Protein AF-A0A373FD75-F1 (afdb_monomer)

Sequence (248 aa):
MNTNAQAQMHKRNAVWKMLQDNGAKQGINPTVRKHAFAWHTLGDEAALPKKWEGKIQAVFDLLIPETEMKALDDSIANYLAGDDSELRRYLSERVVVEIGIAPITSEFARTDWRSRKFSDPLYLTPAGFLHAYPEADDDLFIDHDQVQTALSFYRNTAEGNKLAKNSQFRVIAPAVLGKIGGKGYGRWVKEVKGKSYSEPRRSLAETHEIYASGGRAALKDIYSPSYVFVLLRKFAHNGLQLAQEDKI

pLDDT: mean 83.59, std 12.23, range [46.53, 97.56]

Organism: Comamonas testosteroni (NCBI:txid285)

Mean predicted aligned error: 11.62 Å

Secondary structure (DSSP, 8-state):
--HHHHHHHHHHHHHHHHHHHHHHHTT--HHHHHHHHHHHHH--GGGS-GGGTTTHHHHHHHHS-HHHHHHHHHHHHHHHHT--TTGGGG----BEEEEEE-----TTS----EEPPTTS--EEETTEEESS---SGGGSBSSHHHHHHHHHHHHTSHHHHHHHTT-EEEEESS-STTTTTSHHHHHHHHHTTTS--------HHHHHHHHHHHHHHHHHHHS-HHHHHHHHHHHHHTT----GGG--

Solvent-accessible surface area (backbone atoms only — not comparable to full-atom values): 14331 Å² total; per-residue (Å²): 124,60,69,66,59,53,46,52,50,50,52,51,53,26,53,52,46,42,36,51,56,42,22,57,77,70,70,50,56,70,68,57,44,51,50,33,49,46,33,71,76,65,71,46,61,85,80,46,62,77,92,40,56,98,44,38,64,62,53,37,44,71,41,49,38,68,70,58,51,49,52,51,52,53,20,47,52,36,37,77,74,72,44,49,76,69,39,53,82,53,48,90,59,33,24,33,32,40,29,22,34,55,64,91,59,65,103,84,56,84,67,64,75,37,74,52,58,78,88,41,55,32,26,47,32,78,93,38,78,30,61,51,82,76,86,52,75,76,43,38,30,75,42,68,61,61,46,52,52,47,52,61,54,47,44,73,35,77,66,28,50,62,43,56,78,72,41,41,80,44,80,39,75,76,34,57,75,83,42,60,85,30,74,69,44,52,47,42,53,75,64,35,62,100,48,92,62,67,79,83,83,61,50,76,65,60,52,45,51,45,30,73,75,48,38,72,59,47,35,50,78,77,34,56,70,68,55,40,53,53,49,44,52,50,33,56,74,69,73,43,93,67,59,81,90,60,66,126

Nearest PDB structures (foldseek):
  1fa0-assembly2_B  TM=2.478E-01  e=9.316E+00  Saccharomyces cerevisiae

Structure (mmCIF, N/CA/C/O backbone):
data_AF-A0A373FD75-F1
#
_entry.id   AF-A0A373FD75-F1
#
loop_
_atom_site.group_PDB
_atom_site.id
_atom_site.type_symbol
_atom_site.label_atom_id
_atom_site.label_alt_id
_atom_site.label_comp_id
_atom_site.label_asym_id
_atom_site.label_entity_id
_atom_site.label_seq_id
_atom_site.pdbx_PDB_ins_code
_atom_site.Cartn_x
_atom_site.Cartn_y
_atom_site.Cartn_z
_atom_site.occupancy
_atom_site.B_iso_or_equiv
_atom_site.auth_seq_id
_atom_site.auth_comp_id
_atom_site.auth_asym_id
_atom_site.auth_atom_id
_atom_site.pdbx_PDB_model_num
ATOM 1 N N . MET A 1 1 ? 6.303 12.292 9.292 1.00 56.84 1 MET A N 1
ATOM 2 C CA . MET A 1 1 ? 5.504 12.627 10.492 1.00 56.84 1 MET A CA 1
ATOM 3 C C . MET A 1 1 ? 6.213 12.063 11.723 1.00 56.84 1 MET A C 1
ATOM 5 O O . MET A 1 1 ? 7.272 11.470 11.572 1.00 56.84 1 MET A O 1
ATOM 9 N N . ASN A 1 2 ? 5.715 12.311 12.939 1.00 79.06 2 ASN A N 1
ATOM 10 C CA . ASN A 1 2 ? 6.217 11.632 14.140 1.00 79.06 2 ASN A CA 1
ATOM 11 C C . ASN A 1 2 ? 5.678 10.189 14.133 1.00 79.06 2 ASN A C 1
ATOM 13 O O . ASN A 1 2 ? 4.458 10.025 14.149 1.00 79.06 2 ASN A O 1
ATOM 17 N N . THR A 1 3 ? 6.547 9.172 14.129 1.00 79.81 3 THR A N 1
ATOM 18 C CA . THR A 1 3 ? 6.166 7.743 14.107 1.00 79.81 3 THR A CA 1
ATOM 19 C C . THR A 1 3 ? 5.153 7.393 15.202 1.00 79.81 3 THR A C 1
ATOM 21 O O . THR A 1 3 ? 4.239 6.604 14.973 1.00 79.81 3 THR A O 1
ATOM 24 N N . ASN A 1 4 ? 5.226 8.061 16.359 1.00 86.69 4 ASN A N 1
ATOM 25 C CA . ASN A 1 4 ? 4.252 7.884 17.437 1.00 86.69 4 ASN A CA 1
ATOM 26 C C . ASN A 1 4 ? 2.855 8.397 17.063 1.00 86.69 4 ASN A C 1
ATOM 28 O O . ASN A 1 4 ? 1.862 7.760 17.397 1.00 86.69 4 ASN A O 1
ATOM 32 N N . ALA A 1 5 ? 2.750 9.519 16.349 1.00 89.12 5 ALA A N 1
ATOM 33 C CA . ALA A 1 5 ? 1.458 10.038 15.898 1.00 89.12 5 ALA A CA 1
ATOM 34 C C . ALA A 1 5 ? 0.814 9.105 14.859 1.00 89.12 5 ALA A C 1
ATOM 36 O O . ALA A 1 5 ? -0.391 8.857 14.915 1.00 89.12 5 ALA A O 1
ATOM 37 N N . GLN A 1 6 ? 1.627 8.540 13.961 1.00 89.50 6 GLN A N 1
ATOM 38 C CA . GLN A 1 6 ? 1.183 7.549 12.982 1.00 89.50 6 GLN A CA 1
ATOM 39 C C . GLN A 1 6 ? 0.716 6.254 13.666 1.00 89.50 6 GLN A C 1
ATOM 41 O O . GLN A 1 6 ? -0.370 5.762 13.371 1.00 89.50 6 GLN A O 1
ATOM 46 N N . ALA A 1 7 ? 1.472 5.753 14.647 1.00 92.12 7 ALA A N 1
ATOM 47 C CA . ALA A 1 7 ? 1.088 4.593 15.450 1.00 92.12 7 ALA A CA 1
ATOM 48 C C . ALA A 1 7 ? -0.251 4.803 16.182 1.00 92.12 7 ALA A C 1
ATOM 50 O O . ALA A 1 7 ? -1.122 3.935 16.152 1.00 92.12 7 ALA A O 1
ATOM 51 N N . GLN A 1 8 ? -0.472 5.981 16.777 1.00 92.50 8 GLN A N 1
ATOM 52 C CA . GLN A 1 8 ? -1.758 6.304 17.407 1.00 92.50 8 GLN A CA 1
ATOM 53 C C . GLN A 1 8 ? -2.903 6.389 16.392 1.00 92.50 8 GLN A C 1
ATOM 55 O O . GLN A 1 8 ? -4.018 5.944 16.673 1.00 92.50 8 GLN A O 1
ATOM 60 N N . MET A 1 9 ? -2.643 6.917 15.193 1.00 92.44 9 MET A N 1
ATOM 61 C CA . MET A 1 9 ? -3.631 6.917 14.117 1.00 92.44 9 MET A CA 1
ATOM 62 C C . MET A 1 9 ? -4.001 5.488 13.697 1.00 92.44 9 MET A C 1
ATOM 64 O O . MET A 1 9 ? -5.190 5.194 13.566 1.00 92.44 9 MET A O 1
ATOM 68 N N . HIS A 1 10 ? -3.018 4.597 13.549 1.00 94.06 10 HIS A N 1
ATOM 69 C CA . HIS A 1 10 ? -3.237 3.180 13.243 1.00 94.06 10 HIS A CA 1
ATOM 70 C C . HIS A 1 10 ? -4.050 2.480 14.320 1.00 94.06 10 HIS A C 1
ATOM 72 O O . HIS A 1 10 ? -5.060 1.856 13.999 1.00 94.06 10 HIS A O 1
ATOM 78 N N . LYS A 1 11 ? -3.682 2.656 15.594 1.00 95.44 11 LYS A N 1
ATOM 79 C CA . LYS A 1 11 ? -4.432 2.119 16.736 1.00 95.44 11 LYS A CA 1
ATOM 80 C C . LYS A 1 11 ? -5.890 2.572 16.693 1.00 95.44 11 LYS A C 1
ATOM 82 O O . LYS A 1 11 ? -6.805 1.757 16.772 1.00 95.44 11 LYS A O 1
ATOM 87 N N . ARG A 1 12 ? -6.123 3.868 16.486 1.00 94.44 12 ARG A N 1
ATOM 88 C CA . ARG A 1 12 ? -7.471 4.435 16.389 1.00 94.44 12 ARG A CA 1
ATOM 89 C C . ARG A 1 12 ? -8.266 3.848 15.216 1.00 94.44 12 ARG A C 1
ATOM 91 O O . ARG A 1 12 ? -9.433 3.500 15.384 1.00 94.44 12 ARG A O 1
ATOM 98 N N . ASN A 1 13 ? -7.653 3.728 14.040 1.00 93.25 13 ASN A N 1
ATOM 99 C CA . ASN A 1 13 ? -8.304 3.163 12.856 1.00 93.25 13 ASN A CA 1
ATOM 100 C C . ASN A 1 13 ? -8.631 1.671 13.047 1.00 93.25 13 ASN A C 1
ATOM 102 O O . ASN A 1 13 ? -9.726 1.235 12.688 1.00 93.25 13 ASN A O 1
ATOM 106 N N . ALA A 1 14 ? -7.722 0.916 13.669 1.00 95.44 14 ALA A N 1
ATOM 107 C CA . ALA A 1 14 ? -7.914 -0.482 14.037 1.00 95.44 14 ALA A CA 1
ATOM 108 C C . ALA A 1 14 ? -9.083 -0.656 15.015 1.00 95.44 14 ALA A C 1
ATOM 110 O O . ALA A 1 14 ? -9.993 -1.438 14.745 1.00 95.44 14 ALA A O 1
ATOM 111 N N . VAL A 1 15 ? -9.122 0.123 16.103 1.00 96.38 15 VAL A N 1
ATOM 112 C CA . VAL A 1 15 ? -10.230 0.104 17.076 1.00 96.38 15 VAL A CA 1
ATOM 113 C C . VAL A 1 15 ? -11.561 0.403 16.394 1.00 96.38 15 VAL A C 1
ATOM 115 O O . VAL A 1 15 ? -12.539 -0.316 16.594 1.00 96.38 15 VAL A O 1
ATOM 118 N N . TRP A 1 16 ? -11.609 1.427 15.538 1.00 95.31 16 TRP A N 1
ATOM 119 C CA . TRP A 1 16 ? -12.824 1.739 14.792 1.00 95.31 16 TRP A CA 1
ATOM 120 C C . TRP A 1 16 ? -13.283 0.567 13.919 1.00 95.31 16 TRP A C 1
ATOM 122 O O . TRP A 1 16 ? -14.464 0.215 13.931 1.00 95.31 16 TRP A O 1
ATOM 132 N N . LYS A 1 17 ? -12.356 -0.062 13.189 1.00 93.75 17 LYS A N 1
ATOM 133 C CA . LYS A 1 17 ? -12.649 -1.224 12.349 1.00 93.75 17 LYS A CA 1
ATOM 134 C C . LYS A 1 17 ? -13.160 -2.410 13.170 1.00 93.75 17 LYS A C 1
ATOM 136 O O . LYS A 1 17 ? -14.180 -2.985 12.801 1.00 93.75 17 LYS A O 1
ATOM 141 N N . MET A 1 18 ? -12.522 -2.732 14.293 1.00 95.56 18 MET A N 1
ATOM 142 C CA . MET A 1 18 ? -12.963 -3.816 15.178 1.00 95.56 18 MET A CA 1
ATOM 143 C C . MET A 1 18 ? -14.376 -3.5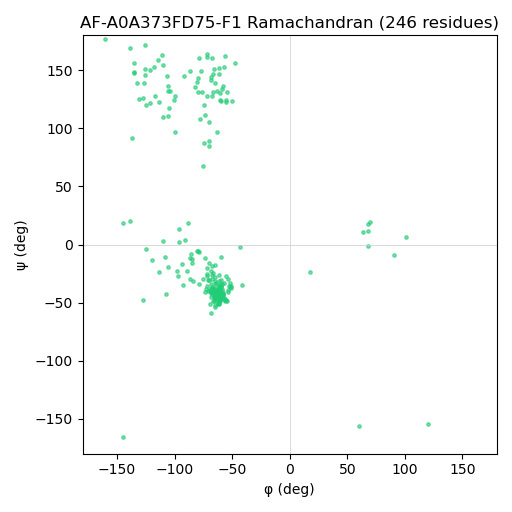59 15.719 1.00 95.56 18 MET A C 1
ATOM 145 O O . MET A 1 18 ? -15.232 -4.436 15.627 1.00 95.56 18 MET A O 1
ATOM 149 N N . LEU A 1 19 ? -14.681 -2.332 16.166 1.00 96.00 19 LEU A N 1
ATOM 150 C CA . LEU A 1 19 ? -16.038 -1.955 16.587 1.00 96.00 19 LEU A CA 1
ATOM 151 C C . LEU A 1 19 ? -17.062 -2.101 15.454 1.00 96.00 19 LEU A C 1
ATOM 153 O O . LEU A 1 19 ? -18.198 -2.519 15.695 1.00 96.00 19 LEU A O 1
ATOM 157 N N . GLN A 1 20 ? -16.690 -1.746 14.221 1.00 94.88 20 GLN A N 1
ATOM 158 C CA . GLN A 1 20 ? -17.560 -1.916 13.059 1.00 94.88 20 GLN A CA 1
ATOM 159 C C . GLN A 1 20 ? -17.831 -3.391 12.769 1.00 94.88 20 GLN A C 1
ATOM 161 O O . GLN A 1 20 ? -19.003 -3.763 12.685 1.00 94.88 20 GLN A O 1
ATOM 166 N N . ASP A 1 21 ? -16.779 -4.200 12.660 1.00 94.31 21 ASP A N 1
ATOM 167 C CA . ASP A 1 21 ? -16.845 -5.601 12.251 1.00 94.31 21 ASP A CA 1
ATOM 168 C C . ASP A 1 21 ? -17.514 -6.465 13.329 1.00 94.31 21 ASP A C 1
ATOM 170 O O . ASP A 1 21 ? -18.479 -7.180 13.046 1.00 94.31 21 ASP A O 1
ATOM 174 N N . ASN A 1 22 ? -17.064 -6.365 14.582 1.00 96.19 22 ASN A N 1
ATOM 175 C CA . ASN A 1 22 ? -17.615 -7.147 15.689 1.00 96.19 22 ASN A CA 1
ATOM 176 C C . ASN A 1 22 ? -19.034 -6.686 16.032 1.00 96.19 22 ASN A C 1
ATOM 178 O O . ASN A 1 22 ? -19.924 -7.514 16.222 1.00 96.19 22 ASN A O 1
ATOM 182 N N . GLY A 1 23 ? -19.300 -5.377 16.007 1.00 95.81 23 GLY A N 1
ATOM 183 C CA . GLY A 1 23 ? -20.649 -4.883 16.257 1.00 95.81 23 GLY A CA 1
ATOM 184 C C . GLY A 1 23 ? -21.628 -5.212 15.131 1.00 95.81 23 GLY A C 1
ATOM 185 O O . GLY A 1 23 ? -22.794 -5.458 15.418 1.00 95.81 23 GLY A O 1
ATOM 186 N N . ALA A 1 24 ? -21.184 -5.300 13.872 1.00 94.88 24 ALA A N 1
ATOM 187 C CA . ALA A 1 24 ? -22.026 -5.810 12.789 1.00 94.88 24 ALA A CA 1
ATOM 188 C C . ALA A 1 24 ? -22.384 -7.290 13.000 1.00 94.88 24 ALA A C 1
ATOM 190 O O . ALA A 1 24 ? -23.558 -7.645 12.900 1.00 94.88 24 ALA A O 1
ATOM 191 N N . LYS A 1 25 ? -21.405 -8.134 13.359 1.00 95.75 25 LYS A N 1
ATOM 192 C CA . LYS A 1 25 ? -21.628 -9.562 13.660 1.00 95.75 25 LYS A CA 1
ATOM 193 C C . LYS A 1 25 ? -22.595 -9.774 14.828 1.00 95.75 25 LYS A C 1
ATOM 195 O O . LYS A 1 25 ? -23.396 -10.699 14.793 1.00 95.75 25 LYS A O 1
ATOM 200 N N . GLN A 1 26 ? -22.533 -8.910 15.840 1.00 95.12 26 GLN A N 1
ATOM 201 C CA . GLN A 1 26 ? -23.371 -8.984 17.041 1.00 95.12 26 GLN A CA 1
ATOM 202 C C . GLN A 1 26 ? -24.694 -8.196 16.927 1.00 95.12 26 GLN A C 1
ATOM 204 O O . GLN A 1 26 ? -25.442 -8.104 17.896 1.00 95.12 26 GLN A O 1
ATOM 209 N N . GLY A 1 27 ? -25.000 -7.596 15.769 1.00 94.81 27 GLY A N 1
ATOM 210 C CA . GLY A 1 27 ? -26.240 -6.832 15.568 1.00 94.81 27 GLY A CA 1
ATOM 211 C C . GLY A 1 27 ? -26.317 -5.505 16.341 1.00 94.81 27 GLY A C 1
ATOM 212 O O . GLY A 1 27 ? -27.402 -4.955 16.530 1.00 94.81 27 GLY A O 1
ATOM 213 N N . ILE A 1 28 ? -25.181 -4.957 16.782 1.00 94.25 28 ILE A N 1
ATOM 214 C CA . ILE A 1 28 ? -25.116 -3.699 17.530 1.00 94.25 28 ILE A CA 1
ATOM 215 C C . ILE A 1 28 ? -25.310 -2.495 16.600 1.00 94.25 28 ILE A C 1
ATOM 217 O O . ILE A 1 28 ? -24.660 -2.323 15.560 1.00 94.25 28 ILE A O 1
ATOM 221 N N . ASN A 1 29 ? -26.199 -1.592 17.013 1.00 94.50 29 ASN A N 1
ATOM 222 C CA . ASN A 1 29 ? -26.566 -0.409 16.243 1.00 94.50 29 ASN A CA 1
ATOM 223 C C . ASN A 1 29 ? -25.334 0.485 15.921 1.00 94.50 29 ASN A C 1
ATOM 225 O O . ASN A 1 29 ? -24.510 0.734 16.807 1.00 94.50 29 ASN A O 1
ATOM 229 N N . PRO A 1 30 ? -25.196 1.007 14.678 1.00 94.75 30 PRO A N 1
ATOM 230 C CA . PRO A 1 30 ? -24.084 1.885 14.278 1.00 94.75 30 PRO A CA 1
ATOM 231 C C . PRO A 1 30 ? -23.840 3.084 15.201 1.00 94.75 30 PRO A C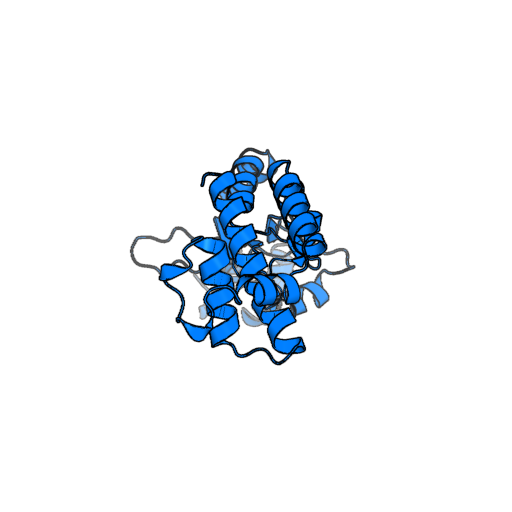 1
ATOM 233 O O . PRO A 1 30 ? -22.694 3.458 15.441 1.00 94.75 30 PRO A O 1
ATOM 236 N N . THR A 1 31 ? -24.903 3.686 15.732 1.00 92.62 31 THR A N 1
ATOM 237 C CA . THR A 1 31 ? -24.816 4.837 16.638 1.00 92.62 31 THR A CA 1
ATOM 238 C C . THR A 1 31 ? -24.156 4.453 17.958 1.00 92.62 31 THR A C 1
ATOM 240 O O . THR A 1 31 ? -23.328 5.195 18.473 1.00 92.62 31 THR A O 1
ATOM 243 N N . VAL A 1 32 ? -24.450 3.260 18.477 1.00 92.44 32 VAL A N 1
ATOM 244 C CA . VAL A 1 32 ? -23.835 2.751 19.714 1.00 92.44 32 VAL A CA 1
ATOM 245 C C . VAL A 1 32 ? -22.348 2.479 19.502 1.00 92.44 32 VAL A C 1
ATOM 247 O O . VAL A 1 32 ? -21.535 2.882 20.326 1.00 92.44 32 VAL A O 1
ATOM 250 N N . ARG A 1 33 ? -21.976 1.909 18.349 1.00 94.00 33 ARG A N 1
ATOM 251 C CA . ARG A 1 33 ? -20.568 1.724 17.957 1.00 94.00 33 ARG A CA 1
ATOM 252 C C . ARG A 1 33 ? -19.801 3.051 17.899 1.00 94.00 33 ARG A C 1
ATOM 254 O O . ARG A 1 33 ? -18.672 3.125 18.371 1.00 94.00 33 ARG A O 1
ATOM 261 N N . LYS A 1 34 ? -20.418 4.115 17.366 1.00 91.75 34 LYS A N 1
ATOM 262 C CA . LYS A 1 34 ? -19.835 5.473 17.363 1.00 91.75 34 LYS A CA 1
ATOM 263 C C . LYS A 1 34 ? -19.616 6.013 18.775 1.00 91.75 34 LYS A C 1
ATOM 265 O O . LYS A 1 34 ? -18.573 6.599 19.034 1.00 91.75 34 LYS A O 1
ATOM 270 N N . HIS A 1 35 ? -20.572 5.802 19.678 1.00 91.88 35 HIS A N 1
ATOM 271 C CA . HIS A 1 35 ? -20.432 6.208 21.076 1.00 91.88 35 HIS A CA 1
ATOM 272 C C . HIS A 1 35 ? -19.321 5.439 21.794 1.00 91.88 35 HIS A C 1
ATOM 274 O O . HIS A 1 35 ? -18.524 6.063 22.483 1.00 91.88 35 HIS A O 1
ATOM 280 N N . ALA A 1 36 ? -19.212 4.124 21.578 1.00 92.75 36 ALA A N 1
ATOM 281 C CA . ALA A 1 36 ? -18.140 3.311 22.154 1.00 92.75 36 ALA A CA 1
ATOM 282 C C . ALA A 1 36 ? -16.758 3.772 21.669 1.00 92.75 36 ALA A C 1
ATOM 284 O O . ALA A 1 36 ? -15.827 3.908 22.457 1.00 92.75 36 ALA A O 1
ATOM 285 N N . PHE A 1 37 ? -16.644 4.103 20.381 1.00 93.56 37 PHE A N 1
ATOM 286 C CA . PHE A 1 37 ? -15.423 4.669 19.816 1.00 93.56 37 PHE A CA 1
ATOM 287 C C . PHE A 1 37 ? -15.074 6.051 20.393 1.00 93.56 37 PHE A C 1
ATOM 289 O O . PHE A 1 37 ? -13.918 6.313 20.723 1.00 93.56 37 PHE A O 1
ATOM 296 N N . ALA A 1 38 ? -16.062 6.941 20.525 1.00 89.69 38 ALA A N 1
ATOM 297 C CA . ALA A 1 38 ? -15.859 8.274 21.089 1.00 89.69 38 ALA A CA 1
ATOM 298 C C . ALA A 1 38 ? -15.448 8.205 22.566 1.00 89.69 38 ALA A C 1
ATOM 300 O O . ALA A 1 38 ? -14.491 8.863 22.956 1.00 89.69 38 ALA A O 1
ATOM 301 N N . TRP A 1 39 ? -16.106 7.349 23.355 1.00 91.25 39 TRP A N 1
ATOM 302 C CA . TRP A 1 39 ? -15.728 7.072 24.741 1.00 91.25 39 TRP A CA 1
ATOM 303 C C . TRP A 1 39 ? -14.277 6.591 24.839 1.00 91.25 39 TRP A C 1
ATOM 305 O O . TRP A 1 39 ? -13.498 7.170 25.586 1.00 91.25 39 TRP A O 1
ATOM 315 N N . HIS A 1 40 ? -13.876 5.614 24.020 1.00 91.69 40 HIS A N 1
ATOM 316 C CA . HIS A 1 40 ? -12.506 5.093 24.034 1.00 91.69 40 HIS A CA 1
ATOM 317 C C . HIS A 1 40 ? -11.455 6.151 23.660 1.00 91.69 40 HIS A C 1
ATOM 319 O O . HIS A 1 40 ? -10.369 6.186 24.228 1.00 91.69 40 HIS A O 1
ATOM 325 N N . THR A 1 41 ? -11.760 7.007 22.683 1.00 87.88 41 THR A N 1
ATOM 326 C CA . THR A 1 41 ? -10.793 7.985 22.156 1.00 87.88 41 THR A CA 1
ATOM 327 C C . THR A 1 41 ? -10.706 9.271 22.971 1.00 87.88 41 THR A C 1
ATOM 329 O O . THR A 1 41 ? -9.638 9.879 23.008 1.00 87.88 41 THR A O 1
ATOM 332 N N . LEU A 1 42 ? -11.806 9.703 23.590 1.00 85.56 42 LEU A N 1
ATOM 333 C CA . LEU A 1 42 ? -11.888 10.973 24.316 1.00 85.56 42 LEU A CA 1
ATOM 334 C C . LEU A 1 42 ? -11.903 10.796 25.837 1.00 85.56 42 LEU A C 1
ATOM 336 O O . LEU A 1 42 ? -11.636 11.758 26.548 1.00 85.56 42 LEU A O 1
ATOM 340 N N . GLY A 1 43 ? -12.236 9.603 26.340 1.00 78.12 43 GLY A N 1
ATOM 341 C CA . GLY A 1 43 ? -12.413 9.348 27.773 1.00 78.12 43 GLY A CA 1
ATOM 342 C C . GLY A 1 43 ? -13.565 10.135 28.407 1.00 78.12 43 GLY A C 1
ATOM 343 O O . GLY A 1 43 ? -13.669 10.184 29.628 1.00 78.12 43 GLY A O 1
ATOM 344 N N . ASP A 1 44 ? -14.410 10.776 27.595 1.00 73.00 44 ASP A N 1
ATOM 345 C CA . ASP A 1 44 ? -15.442 11.691 28.068 1.00 73.00 44 ASP A CA 1
ATOM 346 C C . ASP A 1 44 ? -16.807 10.998 28.114 1.00 73.00 44 ASP A C 1
ATOM 348 O O . ASP A 1 44 ? -17.522 10.892 27.112 1.00 73.00 44 ASP A O 1
ATOM 352 N N . GLU A 1 45 ? -17.170 10.513 29.302 1.00 70.31 45 GLU A N 1
ATOM 353 C CA . GLU A 1 45 ? -18.507 9.977 29.552 1.00 70.31 45 GLU A CA 1
ATOM 354 C C . GLU A 1 45 ? -19.594 11.057 29.508 1.00 70.31 45 GLU A C 1
ATOM 356 O O . GLU A 1 45 ? -20.729 10.745 29.152 1.00 70.31 45 GLU A O 1
ATOM 361 N N . ALA A 1 46 ? -19.267 12.325 29.788 1.00 65.12 46 ALA A N 1
ATOM 362 C CA . ALA A 1 46 ? -20.242 13.415 29.810 1.00 65.12 46 ALA A CA 1
ATOM 363 C C . ALA A 1 46 ? -20.724 13.804 28.401 1.00 65.12 46 ALA A C 1
ATOM 365 O O . ALA A 1 46 ? -21.803 14.380 28.245 1.00 65.12 46 ALA A O 1
ATOM 366 N N . ALA A 1 47 ? -19.960 13.452 27.363 1.00 71.69 47 ALA A N 1
ATOM 367 C CA . ALA A 1 47 ? -20.350 13.615 25.964 1.00 71.69 47 ALA A CA 1
ATOM 368 C C . ALA A 1 47 ? -21.311 12.515 25.461 1.00 71.69 47 ALA A C 1
ATOM 370 O O . ALA A 1 47 ? -21.791 12.572 24.321 1.00 71.69 47 ALA A O 1
ATOM 371 N N . LEU A 1 48 ? -21.596 11.494 26.276 1.00 81.06 48 LEU A N 1
ATOM 372 C CA . LEU A 1 48 ? -22.478 10.395 25.901 1.00 81.06 48 LEU A CA 1
ATOM 373 C C . LEU A 1 48 ? -23.945 10.728 26.195 1.00 81.06 48 LEU A C 1
ATOM 375 O O . LEU A 1 48 ? -24.269 11.416 27.158 1.00 81.06 48 LEU A O 1
ATOM 379 N N . PRO A 1 49 ? -24.894 10.195 25.408 1.00 83.94 49 PRO A N 1
ATOM 380 C CA . PRO A 1 49 ? -26.295 10.245 25.798 1.00 83.94 49 PRO A CA 1
ATOM 381 C C . PRO A 1 49 ? -26.496 9.537 27.146 1.00 83.94 49 PRO A C 1
ATOM 383 O O . PRO A 1 49 ? -26.080 8.387 27.272 1.00 83.94 49 PRO A O 1
ATOM 386 N N . LYS A 1 50 ? -27.241 10.147 28.082 1.00 84.31 50 LYS A N 1
ATOM 387 C CA . LYS A 1 50 ? -27.530 9.610 29.436 1.00 84.31 50 LYS A CA 1
ATOM 388 C C . LYS A 1 50 ? -27.850 8.114 29.506 1.00 84.31 50 LYS A C 1
ATOM 390 O O . LYS A 1 50 ? -27.507 7.435 30.461 1.00 84.31 50 LYS A O 1
ATOM 395 N N . LYS A 1 51 ? -28.517 7.565 28.485 1.00 86.50 51 LYS A N 1
ATOM 396 C CA . LYS A 1 51 ? -28.855 6.131 28.420 1.00 86.50 51 LYS A CA 1
ATOM 397 C C . LYS A 1 51 ? -27.640 5.189 28.324 1.00 86.50 51 LYS A C 1
ATOM 399 O O . LYS A 1 51 ? -27.815 3.990 28.541 1.00 86.50 51 LYS A O 1
ATOM 404 N N . TRP A 1 52 ? -26.468 5.708 27.954 1.00 85.75 52 TRP A N 1
ATOM 405 C CA . TRP A 1 52 ? -25.211 4.974 27.775 1.00 85.75 52 TRP A CA 1
ATOM 406 C C . TRP A 1 52 ? -24.166 5.259 28.861 1.00 85.75 52 TRP A C 1
ATOM 408 O O . TRP A 1 52 ? -23.188 4.515 28.934 1.00 85.75 52 TRP A O 1
ATOM 418 N N . GLU A 1 53 ? -24.379 6.266 29.713 1.00 82.38 53 GLU A N 1
ATOM 419 C CA . GLU A 1 53 ? -23.544 6.514 30.897 1.00 82.38 53 GLU A CA 1
ATOM 420 C C . GLU A 1 53 ? -23.470 5.238 31.759 1.00 82.38 53 GLU A C 1
ATOM 422 O O . GLU A 1 53 ? -24.483 4.566 31.985 1.00 82.38 53 GLU A O 1
ATOM 427 N N . GLY A 1 54 ? -22.259 4.835 32.154 1.00 82.56 54 GLY A N 1
ATOM 428 C CA . GLY A 1 54 ? -22.002 3.609 32.923 1.00 82.56 54 GLY A CA 1
ATOM 429 C C . GLY A 1 54 ? -22.257 2.275 32.197 1.00 82.56 54 GLY A C 1
ATOM 430 O O . GLY A 1 54 ? -22.034 1.217 32.778 1.00 82.56 54 GLY A O 1
ATOM 431 N N . LYS A 1 55 ? -22.724 2.283 30.938 1.00 89.50 55 LYS A N 1
ATOM 432 C CA . LYS A 1 55 ? -22.960 1.062 30.132 1.00 89.50 55 LYS A CA 1
ATOM 433 C C . LYS A 1 55 ? -22.026 0.938 28.940 1.00 89.50 55 LYS A C 1
ATOM 435 O O . LYS A 1 55 ? -21.841 -0.162 28.424 1.00 89.50 55 LYS A O 1
ATOM 440 N N . ILE A 1 56 ? -21.483 2.057 28.463 1.00 92.19 56 ILE A N 1
ATOM 441 C CA . ILE A 1 56 ? -20.722 2.082 27.215 1.00 92.19 56 ILE A CA 1
ATOM 442 C C . ILE A 1 56 ? -19.437 1.255 27.293 1.00 92.19 56 ILE A C 1
ATOM 444 O O . ILE A 1 56 ? -19.090 0.614 26.307 1.00 92.19 56 ILE A O 1
ATOM 448 N N . GLN A 1 57 ? -18.792 1.212 28.463 1.00 92.06 57 GLN A N 1
ATOM 449 C CA . GLN A 1 57 ? -17.596 0.409 28.696 1.00 92.06 57 GLN A CA 1
ATOM 450 C C . GLN A 1 57 ? -17.895 -1.077 28.490 1.00 92.06 57 GLN A C 1
ATOM 452 O O . GLN A 1 57 ? -17.235 -1.724 27.692 1.00 92.06 57 GLN A O 1
ATOM 457 N N . ALA A 1 58 ? -18.977 -1.589 29.084 1.00 92.50 58 ALA A N 1
ATOM 458 C CA . ALA A 1 58 ? -19.390 -2.978 28.887 1.00 92.50 58 ALA A CA 1
ATOM 459 C C . ALA A 1 58 ? -19.707 -3.297 27.414 1.00 92.50 58 ALA A C 1
ATOM 461 O O . ALA A 1 58 ? -19.446 -4.403 26.950 1.00 92.50 58 ALA A O 1
ATOM 462 N N . VAL A 1 59 ? -20.253 -2.333 26.658 1.00 93.19 59 VAL A N 1
ATOM 463 C CA . VAL A 1 59 ? -20.447 -2.493 25.207 1.00 93.19 59 VAL A CA 1
ATOM 464 C C . VAL A 1 59 ? -19.108 -2.517 24.472 1.00 93.19 59 VAL A C 1
ATOM 466 O O . VAL A 1 59 ? -18.947 -3.310 23.550 1.00 93.19 59 VAL A O 1
ATOM 469 N N . PHE A 1 60 ? -18.158 -1.662 24.850 1.00 95.31 60 PHE A N 1
ATOM 470 C CA . PHE A 1 60 ? -16.821 -1.664 24.266 1.00 95.31 60 PHE A CA 1
ATOM 471 C C . PHE A 1 60 ? -16.111 -2.994 24.533 1.00 95.31 60 PHE A C 1
ATOM 473 O O . PHE A 1 60 ? -15.700 -3.634 23.574 1.00 95.31 60 PHE A O 1
ATOM 480 N N . ASP A 1 61 ? -16.073 -3.454 25.782 1.00 95.00 61 ASP A N 1
ATOM 481 C CA . ASP A 1 61 ? -15.398 -4.692 26.194 1.00 95.00 61 ASP A CA 1
ATOM 482 C C . ASP A 1 61 ? -16.043 -5.943 25.570 1.00 95.00 61 ASP A C 1
ATOM 484 O O . ASP A 1 61 ? -15.366 -6.922 25.259 1.00 95.00 61 ASP A O 1
ATOM 488 N N . LEU A 1 62 ? -17.359 -5.908 25.327 1.00 95.12 62 LEU A N 1
ATOM 489 C CA . LEU A 1 62 ? -18.067 -6.948 24.576 1.00 95.12 62 LEU A CA 1
ATOM 490 C C . LEU A 1 62 ? -17.651 -6.985 23.094 1.00 95.12 62 LEU A C 1
ATOM 492 O O . LEU A 1 62 ? -17.620 -8.052 22.475 1.00 95.12 62 LEU A O 1
ATOM 496 N N . LEU A 1 63 ? -17.405 -5.817 22.496 1.00 96.31 63 LEU A N 1
ATOM 497 C CA . LEU A 1 63 ? -17.053 -5.694 21.083 1.00 96.31 63 LEU A CA 1
ATOM 498 C C . LEU A 1 63 ? -15.557 -5.851 20.824 1.00 96.31 63 LEU A C 1
ATOM 500 O O . LEU A 1 63 ? -15.193 -6.293 19.739 1.00 96.31 63 LEU A O 1
ATOM 504 N N . ILE A 1 64 ? -14.713 -5.476 21.778 1.00 96.62 64 ILE A N 1
ATOM 505 C CA . ILE A 1 64 ? -13.261 -5.614 21.743 1.00 96.62 64 ILE A CA 1
ATOM 506 C C . ILE A 1 64 ? -12.839 -6.114 23.127 1.00 96.62 64 ILE A C 1
ATOM 508 O O . ILE A 1 64 ? -12.614 -5.305 24.030 1.00 96.62 64 ILE A O 1
ATOM 512 N N . PRO A 1 65 ? -12.741 -7.439 23.313 1.00 95.44 65 PRO A N 1
ATOM 513 C CA . PRO A 1 65 ? -12.259 -8.010 24.560 1.00 95.44 65 PRO A CA 1
ATOM 514 C C . PRO A 1 65 ? -10.858 -7.500 24.911 1.00 95.44 65 PRO A C 1
ATOM 516 O O . PRO A 1 65 ? -10.047 -7.215 24.026 1.00 95.44 65 PRO A O 1
ATOM 519 N N . GLU A 1 66 ? -10.532 -7.471 26.204 1.00 94.94 66 GLU A N 1
ATOM 520 C CA . GLU A 1 66 ? -9.218 -7.035 26.702 1.00 94.94 66 GLU A CA 1
ATOM 521 C C . GLU A 1 66 ? -8.055 -7.772 26.015 1.00 94.94 66 GLU A C 1
ATOM 523 O O . GLU A 1 66 ? -7.022 -7.178 25.712 1.00 94.94 66 GLU A O 1
ATOM 528 N N . THR A 1 67 ? -8.238 -9.054 25.689 1.00 96.19 67 THR A N 1
ATOM 529 C CA . THR A 1 67 ? -7.251 -9.860 24.962 1.00 96.19 67 THR A CA 1
ATOM 530 C C . THR A 1 67 ? -6.997 -9.358 23.538 1.00 96.19 67 THR A C 1
ATOM 532 O O . THR A 1 67 ? -5.844 -9.325 23.112 1.00 96.19 67 THR A O 1
ATOM 535 N N . GLU A 1 68 ? -8.034 -8.937 22.805 1.00 95.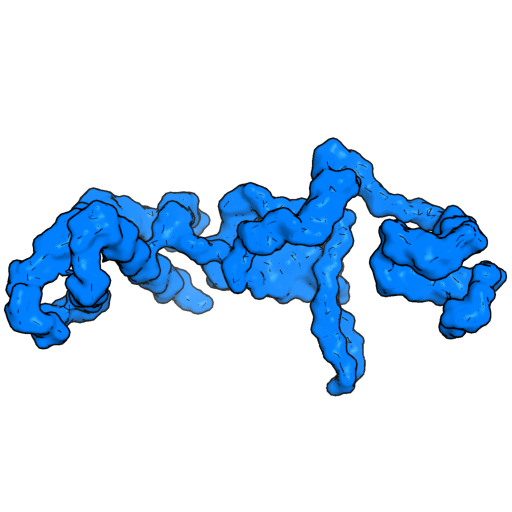19 68 GLU A N 1
ATOM 536 C CA . GLU A 1 68 ? -7.887 -8.354 21.463 1.00 95.19 68 GLU A CA 1
ATOM 537 C C . GLU A 1 68 ? -7.253 -6.965 21.530 1.00 95.19 68 GLU A C 1
ATOM 539 O O . GLU A 1 68 ? -6.391 -6.639 20.713 1.00 95.19 68 GLU A O 1
ATOM 544 N N . MET A 1 69 ? -7.638 -6.164 22.529 1.00 96.38 69 MET A N 1
ATOM 545 C CA . MET A 1 69 ? -7.062 -4.839 22.743 1.00 96.38 69 MET A CA 1
ATOM 546 C C . MET A 1 69 ? -5.570 -4.927 23.083 1.00 96.38 69 MET A C 1
ATOM 548 O O . MET A 1 69 ? -4.761 -4.199 22.509 1.00 96.38 69 MET A O 1
ATOM 552 N N . LYS A 1 70 ? -5.191 -5.870 23.952 1.00 96.81 70 LYS A N 1
ATOM 553 C CA . LYS A 1 70 ? -3.792 -6.152 24.280 1.00 96.81 70 LYS A CA 1
ATOM 554 C C . LYS A 1 70 ? -3.006 -6.615 23.054 1.00 96.81 70 LYS A C 1
ATOM 556 O O . LYS A 1 70 ? -1.920 -6.106 22.809 1.00 96.81 70 LYS A O 1
ATOM 561 N N . ALA A 1 71 ? -3.569 -7.516 22.246 1.00 97.12 71 ALA A N 1
ATOM 562 C CA . ALA A 1 71 ? -2.926 -7.955 21.010 1.00 97.12 71 ALA A CA 1
ATOM 563 C C . ALA A 1 71 ? -2.702 -6.791 20.029 1.00 97.12 71 ALA A C 1
ATOM 565 O O . ALA A 1 71 ? -1.648 -6.719 19.396 1.00 97.12 71 ALA A O 1
ATOM 566 N N . LEU A 1 72 ? -3.652 -5.854 19.915 1.00 97.19 72 LEU A N 1
ATOM 567 C CA . LEU A 1 72 ? -3.460 -4.633 19.130 1.00 97.19 72 LEU A CA 1
ATOM 568 C C . LEU A 1 72 ? -2.330 -3.769 19.707 1.00 97.19 72 LEU A C 1
ATOM 570 O O . LEU A 1 72 ? -1.494 -3.288 18.946 1.00 97.19 72 LEU A O 1
ATOM 574 N N . ASP A 1 73 ? -2.278 -3.588 21.024 1.00 96.88 73 ASP A N 1
ATOM 575 C CA . ASP A 1 73 ? -1.226 -2.803 21.677 1.00 96.88 73 ASP A CA 1
ATOM 576 C C . ASP A 1 73 ? 0.168 -3.403 21.462 1.00 96.88 73 ASP A C 1
ATOM 578 O O . ASP A 1 73 ? 1.094 -2.675 21.095 1.00 96.88 73 ASP A O 1
ATOM 582 N N . ASP A 1 74 ? 0.298 -4.726 21.567 1.00 97.56 74 ASP A N 1
ATOM 583 C CA . ASP A 1 74 ? 1.532 -5.452 21.251 1.00 97.56 74 ASP A CA 1
ATOM 584 C C . ASP A 1 74 ? 1.914 -5.272 19.766 1.00 97.56 74 ASP A C 1
ATOM 586 O O . ASP A 1 74 ? 3.072 -5.019 19.433 1.00 97.56 74 ASP A O 1
ATOM 590 N N . SER A 1 75 ? 0.929 -5.303 18.860 1.00 96.69 75 SER A N 1
ATOM 591 C CA . SER A 1 75 ? 1.140 -5.063 17.421 1.00 96.69 75 SER A CA 1
ATOM 592 C C . SER A 1 75 ? 1.652 -3.645 17.138 1.00 96.69 75 SER A C 1
ATOM 594 O O . SER A 1 75 ? 2.504 -3.445 16.274 1.00 96.69 75 SER A O 1
ATOM 596 N N . ILE A 1 76 ? 1.140 -2.645 17.862 1.00 96.31 76 ILE A N 1
ATOM 597 C CA . ILE A 1 76 ? 1.584 -1.250 17.758 1.00 96.31 76 ILE A CA 1
ATOM 598 C C . ILE A 1 76 ? 3.007 -1.088 18.301 1.00 96.31 76 ILE A C 1
ATOM 600 O O . ILE A 1 76 ? 3.808 -0.368 17.704 1.00 96.31 76 ILE A O 1
ATOM 604 N N . ALA A 1 77 ? 3.339 -1.761 19.405 1.00 95.50 77 ALA A N 1
ATOM 605 C CA . ALA A 1 77 ? 4.691 -1.760 19.950 1.00 95.50 77 ALA A CA 1
ATOM 606 C C . ALA A 1 77 ? 5.699 -2.374 18.962 1.00 95.50 77 ALA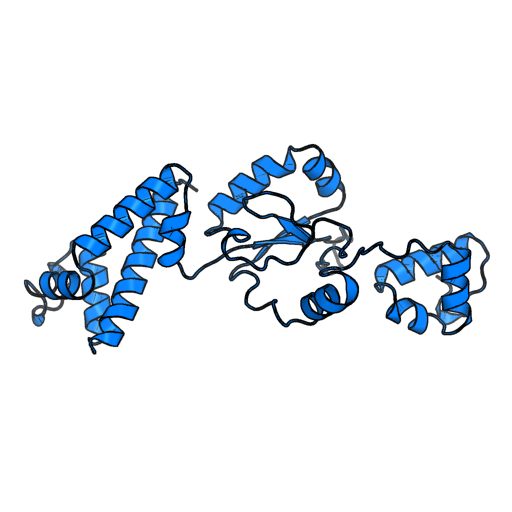 A C 1
ATOM 608 O O . ALA A 1 77 ? 6.750 -1.780 18.719 1.00 95.50 77 ALA A O 1
ATOM 609 N N . ASN A 1 78 ? 5.347 -3.496 18.325 1.00 94.00 78 ASN A N 1
ATOM 610 C CA . ASN A 1 78 ? 6.167 -4.115 17.280 1.00 94.00 78 ASN A CA 1
ATOM 611 C C . ASN A 1 78 ? 6.336 -3.191 16.066 1.00 94.00 78 ASN A C 1
ATOM 613 O O . ASN A 1 78 ? 7.457 -3.013 15.589 1.00 94.00 78 ASN A O 1
ATOM 617 N N . TYR A 1 79 ? 5.268 -2.510 15.634 1.00 93.44 79 TYR A N 1
ATOM 618 C CA . TYR A 1 79 ? 5.343 -1.531 14.546 1.00 93.44 79 TYR A CA 1
ATOM 619 C C . TYR A 1 79 ? 6.333 -0.403 14.858 1.00 93.44 79 TYR A C 1
ATOM 621 O O . TYR A 1 79 ? 7.151 -0.036 14.015 1.00 93.44 79 TYR A O 1
ATOM 629 N N . LEU A 1 80 ? 6.310 0.118 16.088 1.00 91.62 80 LEU A N 1
ATOM 630 C CA . LEU A 1 80 ? 7.275 1.123 16.543 1.00 91.62 80 LEU A CA 1
ATOM 631 C C . LEU A 1 80 ? 8.714 0.584 16.591 1.00 91.62 80 LEU A C 1
ATOM 633 O O . LEU A 1 80 ? 9.653 1.358 16.410 1.00 91.62 80 LEU A O 1
ATOM 637 N N . ALA A 1 81 ? 8.888 -0.724 16.798 1.00 89.44 81 ALA A N 1
ATOM 638 C CA . ALA A 1 81 ? 10.174 -1.413 16.706 1.00 89.44 81 ALA A CA 1
ATOM 639 C C . ALA A 1 81 ? 10.595 -1.750 15.259 1.00 89.44 81 ALA A C 1
ATOM 641 O O . ALA A 1 81 ? 11.722 -2.196 15.045 1.00 89.44 81 ALA A O 1
ATOM 642 N N . GLY A 1 82 ? 9.730 -1.501 14.269 1.00 86.38 82 GLY A N 1
ATOM 643 C CA . GLY A 1 82 ? 9.994 -1.719 12.845 1.00 86.38 82 GLY A CA 1
ATOM 644 C C . GLY A 1 82 ? 9.394 -2.997 12.253 1.00 86.38 82 GLY A C 1
ATOM 645 O O . GLY A 1 82 ? 9.659 -3.278 11.087 1.00 86.38 82 GLY A O 1
ATOM 646 N N . ASP A 1 83 ? 8.588 -3.746 13.009 1.00 88.94 83 ASP A N 1
ATOM 647 C CA . ASP A 1 83 ? 7.874 -4.935 12.533 1.00 88.94 83 ASP A CA 1
ATOM 648 C C . ASP A 1 83 ? 6.363 -4.674 12.458 1.00 88.94 83 ASP A C 1
ATOM 650 O O . ASP A 1 83 ? 5.676 -4.545 13.471 1.00 88.94 83 ASP A O 1
ATOM 654 N N . ASP A 1 84 ? 5.833 -4.591 11.240 1.00 90.44 84 ASP A N 1
ATOM 655 C CA . ASP A 1 84 ? 4.423 -4.305 10.982 1.00 90.44 84 ASP A CA 1
ATOM 656 C C . ASP A 1 84 ? 3.556 -5.555 10.745 1.00 90.44 84 ASP A C 1
ATOM 658 O O . ASP A 1 84 ? 2.347 -5.420 10.526 1.00 90.44 84 ASP A O 1
ATOM 662 N N . SER A 1 85 ? 4.139 -6.756 10.831 1.00 88.81 85 SER A N 1
ATOM 663 C CA . SER A 1 85 ? 3.515 -8.020 10.412 1.00 88.81 85 SER A CA 1
ATOM 664 C C . SER A 1 85 ? 2.166 -8.261 11.092 1.00 88.81 85 SER A C 1
ATOM 666 O O . SER A 1 85 ? 1.155 -8.528 10.443 1.00 88.81 85 SER A O 1
ATOM 668 N N . GLU A 1 86 ? 2.119 -8.091 12.414 1.00 92.12 86 GLU A N 1
ATOM 669 C CA .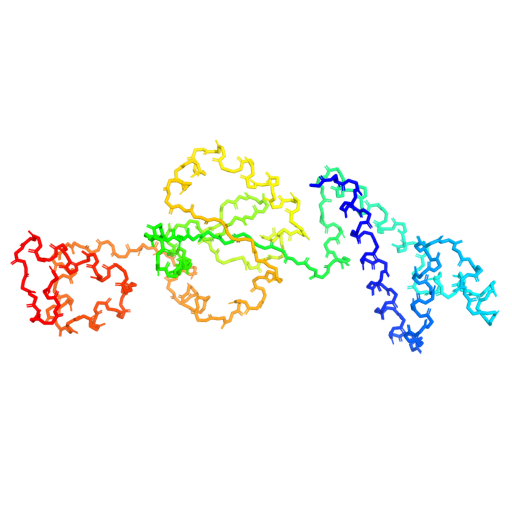 GLU A 1 86 ? 0.900 -8.298 13.200 1.00 92.12 86 GLU A CA 1
ATOM 670 C C . GLU A 1 86 ? -0.103 -7.147 13.040 1.00 92.12 86 GLU A C 1
ATOM 672 O O . GLU A 1 86 ? -1.313 -7.363 13.104 1.00 92.12 86 GLU A O 1
ATOM 677 N N . LEU A 1 87 ? 0.368 -5.919 12.795 1.00 92.38 87 LEU A N 1
ATOM 678 C CA . LEU A 1 87 ? -0.498 -4.748 12.643 1.00 92.38 87 LEU A CA 1
ATOM 679 C C . LEU A 1 87 ? -1.299 -4.798 11.331 1.00 92.38 87 LEU A C 1
ATOM 681 O O . LEU A 1 87 ? -2.444 -4.337 11.279 1.00 92.38 87 LEU A O 1
ATOM 685 N N . ARG A 1 88 ? -0.737 -5.421 10.285 1.00 90.75 88 ARG A N 1
ATOM 686 C CA . ARG A 1 88 ? -1.355 -5.584 8.957 1.00 90.75 88 ARG A CA 1
ATOM 687 C C . ARG A 1 88 ? -2.769 -6.153 9.001 1.00 90.75 88 ARG A C 1
ATOM 689 O O . ARG A 1 88 ? -3.609 -5.714 8.215 1.00 90.75 88 ARG A O 1
ATOM 696 N N . ARG A 1 89 ? -3.076 -7.076 9.921 1.00 90.06 89 ARG A N 1
ATOM 697 C CA . ARG A 1 89 ? -4.418 -7.689 10.027 1.00 90.06 89 ARG A CA 1
ATOM 698 C C . ARG A 1 89 ? -5.502 -6.715 10.495 1.00 90.06 89 ARG A C 1
ATOM 700 O O . ARG A 1 89 ? -6.682 -6.938 10.232 1.00 90.06 89 ARG A O 1
ATOM 707 N N . TYR A 1 90 ? -5.112 -5.640 11.179 1.00 90.69 90 TYR A N 1
ATOM 708 C CA . TYR A 1 90 ? -6.035 -4.641 11.715 1.00 90.69 90 TYR A CA 1
ATOM 709 C C . TYR A 1 90 ? -6.261 -3.458 10.772 1.00 90.69 90 TYR A C 1
ATOM 711 O O . TYR A 1 90 ? -7.227 -2.712 10.937 1.00 90.69 90 TYR A O 1
ATOM 719 N N . LEU A 1 91 ? -5.389 -3.274 9.781 1.00 87.69 91 LEU A N 1
ATOM 720 C CA . LEU A 1 91 ? -5.446 -2.160 8.843 1.00 87.69 91 LEU A CA 1
ATOM 721 C C . LEU A 1 91 ? -5.952 -2.641 7.486 1.00 87.69 91 LEU A C 1
ATOM 723 O O . LEU A 1 91 ? -5.460 -3.621 6.937 1.00 87.69 91 LEU A O 1
ATOM 727 N N . SER A 1 92 ? -6.921 -1.932 6.913 1.00 80.81 92 SER A N 1
ATOM 728 C CA . SER A 1 92 ? -7.421 -2.216 5.560 1.00 80.81 92 SER A CA 1
ATOM 729 C C . SER A 1 92 ? -6.656 -1.478 4.467 1.00 80.81 92 SER A C 1
ATOM 731 O O . SER A 1 92 ? -6.721 -1.857 3.302 1.00 80.81 92 SER A O 1
ATOM 733 N N . GLU A 1 93 ? -5.995 -0.378 4.820 1.00 82.62 93 GLU A N 1
ATOM 734 C CA . GLU A 1 93 ? -5.263 0.431 3.858 1.00 82.62 93 GLU A CA 1
ATOM 735 C C . GLU A 1 93 ? -3.897 -0.188 3.572 1.00 82.62 93 GLU A C 1
ATOM 737 O O . GLU A 1 93 ? -3.221 -0.706 4.462 1.00 82.62 93 GLU A O 1
ATOM 742 N N . ARG A 1 94 ? -3.516 -0.139 2.298 1.00 88.19 94 ARG A N 1
ATOM 743 C CA . ARG A 1 94 ? -2.189 -0.487 1.808 1.00 88.19 94 ARG A CA 1
ATOM 744 C C . ARG A 1 94 ? -1.750 0.569 0.826 1.00 88.19 94 ARG A C 1
ATOM 746 O O . ARG A 1 94 ? -2.574 1.129 0.096 1.00 88.19 94 ARG A O 1
ATOM 753 N N . VAL A 1 95 ? -0.450 0.796 0.779 1.00 88.69 95 VAL A N 1
ATOM 754 C CA . VAL A 1 95 ? 0.172 1.808 -0.061 1.00 88.69 95 VAL A CA 1
ATOM 755 C C . VAL A 1 95 ? 1.253 1.154 -0.910 1.00 88.69 95 VAL A C 1
ATOM 757 O O . VAL A 1 95 ? 2.001 0.293 -0.455 1.00 88.69 95 VAL A O 1
ATOM 760 N N . VAL A 1 96 ? 1.335 1.561 -2.173 1.00 88.19 96 VAL A N 1
ATOM 761 C CA . VAL A 1 96 ? 2.403 1.137 -3.079 1.00 88.19 96 VAL A CA 1
ATOM 762 C C . VAL A 1 96 ? 3.084 2.359 -3.672 1.00 88.19 96 VAL A C 1
ATOM 764 O O . VAL A 1 96 ? 2.457 3.401 -3.881 1.00 88.19 96 VAL A O 1
ATOM 767 N N . VAL A 1 97 ? 4.360 2.220 -4.007 1.00 90.00 97 VAL A N 1
ATOM 768 C CA . VAL A 1 97 ? 5.100 3.235 -4.748 1.00 90.00 97 VAL A CA 1
ATOM 769 C C . VAL A 1 97 ? 5.296 2.757 -6.178 1.00 90.00 97 VAL A C 1
ATOM 771 O O . VAL A 1 97 ? 6.065 1.836 -6.431 1.00 90.00 97 VAL A O 1
ATOM 774 N N . GLU A 1 98 ? 4.618 3.396 -7.126 1.00 88.62 98 GLU A N 1
ATOM 775 C CA . GLU A 1 98 ? 4.847 3.181 -8.553 1.00 88.62 98 GLU A CA 1
ATOM 776 C C . GLU A 1 98 ? 6.035 3.988 -9.055 1.00 88.62 98 GLU A C 1
ATOM 778 O O . GLU A 1 98 ? 6.150 5.190 -8.797 1.00 88.62 98 GLU A O 1
ATOM 783 N N . ILE A 1 99 ? 6.873 3.331 -9.851 1.00 87.31 99 ILE A N 1
ATOM 784 C CA . ILE A 1 99 ? 8.007 3.948 -10.523 1.00 87.31 99 ILE A CA 1
ATOM 785 C C . ILE A 1 99 ? 7.613 4.212 -11.973 1.00 87.31 99 ILE A C 1
ATOM 787 O O . ILE A 1 99 ? 7.181 3.334 -12.727 1.00 87.31 99 ILE A O 1
ATOM 791 N N . GLY A 1 100 ? 7.743 5.468 -12.370 1.00 84.50 100 GLY A N 1
ATOM 792 C CA . GLY A 1 100 ? 7.334 5.929 -13.682 1.00 84.50 100 GLY A CA 1
ATOM 793 C C . GLY A 1 100 ? 8.249 7.008 -14.217 1.00 84.50 100 GLY A C 1
ATOM 794 O O . GLY A 1 100 ? 9.353 7.238 -13.727 1.00 84.50 100 GLY A O 1
ATOM 795 N N . ILE A 1 101 ? 7.772 7.665 -15.258 1.00 78.69 101 ILE A N 1
ATOM 796 C CA . ILE A 1 101 ? 8.390 8.818 -15.887 1.00 78.69 101 ILE A CA 1
ATOM 797 C C . ILE A 1 101 ? 7.282 9.858 -16.007 1.00 78.69 101 ILE A C 1
ATOM 799 O O . ILE A 1 101 ? 6.238 9.571 -16.593 1.00 78.69 101 ILE A O 1
ATOM 803 N N . ALA A 1 102 ? 7.508 11.058 -15.482 1.00 66.62 102 ALA A N 1
ATOM 804 C CA . ALA A 1 102 ? 6.767 12.230 -15.925 1.00 66.62 102 ALA A CA 1
ATOM 805 C C . ALA A 1 102 ? 7.728 13.044 -16.798 1.00 66.62 102 ALA A C 1
ATOM 807 O O . ALA A 1 102 ? 8.802 13.419 -16.318 1.00 66.62 102 ALA A O 1
ATOM 808 N N . PRO A 1 103 ? 7.427 13.247 -18.090 1.00 59.19 103 PRO A N 1
ATOM 809 C CA . PRO A 1 103 ? 8.276 14.074 -18.928 1.00 59.19 103 PRO A CA 1
ATOM 810 C C . PRO A 1 103 ? 8.267 15.506 -18.384 1.00 59.19 103 PRO A C 1
ATOM 812 O O . PRO A 1 103 ? 7.204 16.058 -18.110 1.00 59.19 103 PRO A O 1
ATOM 815 N N . ILE A 1 104 ? 9.448 16.109 -18.238 1.00 55.25 104 ILE A N 1
ATOM 816 C CA . ILE A 1 104 ? 9.570 17.551 -18.013 1.00 55.25 104 ILE A CA 1
ATOM 817 C C . ILE A 1 104 ? 9.266 18.203 -19.361 1.00 55.25 104 ILE A C 1
ATOM 819 O O . ILE A 1 104 ? 10.153 18.370 -20.194 1.00 55.25 104 ILE A O 1
ATOM 823 N N . THR A 1 105 ? 7.996 18.470 -19.641 1.00 50.94 105 THR A N 1
ATOM 824 C CA . THR A 1 105 ? 7.623 19.327 -20.766 1.00 50.94 105 THR A CA 1
ATOM 825 C C . THR A 1 105 ? 7.495 20.764 -20.291 1.00 50.94 105 THR A C 1
ATOM 827 O O . THR A 1 105 ? 7.092 21.007 -19.154 1.00 50.94 105 THR A O 1
ATOM 830 N N . SER A 1 106 ? 7.872 21.695 -21.171 1.00 48.06 106 SER A N 1
ATOM 831 C CA . SER A 1 106 ? 7.725 23.140 -20.987 1.00 48.06 106 SER A CA 1
ATOM 832 C C . SER A 1 106 ? 6.317 23.509 -20.508 1.00 48.06 106 SER A C 1
ATOM 834 O O . SER A 1 106 ? 5.367 22.761 -20.743 1.00 48.06 106 SER A O 1
ATOM 836 N N . GLU A 1 107 ? 6.224 24.667 -19.851 1.00 51.47 107 GLU A N 1
ATOM 837 C CA . GLU A 1 107 ? 5.165 25.224 -18.981 1.00 51.47 107 GLU A CA 1
ATOM 838 C C . GLU A 1 107 ? 3.682 25.073 -19.408 1.00 51.47 107 GLU A C 1
ATOM 840 O O . GLU A 1 107 ? 2.791 25.451 -18.654 1.00 51.47 107 GLU A O 1
ATOM 845 N N . PHE A 1 108 ? 3.379 24.480 -20.566 1.00 48.81 108 PHE A N 1
ATOM 846 C CA . PHE A 1 108 ? 2.039 24.386 -21.153 1.00 48.81 108 PHE A CA 1
ATOM 847 C C . PHE A 1 108 ? 1.546 22.965 -21.488 1.00 48.81 108 PHE A C 1
ATOM 849 O O . PHE A 1 108 ? 0.399 22.816 -21.909 1.00 48.81 108 PHE A O 1
ATOM 856 N N . ALA A 1 109 ? 2.346 21.907 -21.316 1.00 46.97 109 ALA A N 1
ATOM 857 C CA . ALA A 1 109 ? 1.914 20.539 -21.636 1.00 46.97 109 ALA A CA 1
ATOM 858 C C . ALA A 1 109 ? 1.580 19.719 -20.379 1.00 46.97 109 ALA A C 1
ATOM 860 O O . ALA A 1 109 ? 2.357 19.666 -19.427 1.00 46.97 109 ALA A O 1
ATOM 861 N N . ARG A 1 110 ? 0.416 19.049 -20.394 1.00 46.53 110 ARG A N 1
ATOM 862 C CA . ARG A 1 110 ? -0.010 18.127 -19.330 1.00 46.53 110 ARG A CA 1
ATOM 863 C C . ARG A 1 110 ? 1.054 17.044 -19.121 1.00 46.53 110 ARG A C 1
ATOM 865 O O . ARG A 1 110 ? 1.417 16.324 -20.050 1.00 46.53 110 ARG A O 1
ATOM 872 N N . THR A 1 111 ? 1.527 16.925 -17.887 1.00 53.31 111 THR A N 1
ATOM 873 C CA . THR A 1 111 ? 2.466 15.899 -17.429 1.00 53.31 111 THR A CA 1
ATOM 874 C C . THR A 1 111 ? 1.783 14.532 -17.394 1.00 53.31 111 THR A C 1
ATOM 876 O O . THR A 1 111 ? 1.285 14.085 -16.363 1.00 53.31 111 THR A O 1
ATOM 879 N N . ASP A 1 112 ? 1.755 13.838 -18.532 1.00 62.72 112 ASP A N 1
ATOM 880 C CA . ASP A 1 112 ? 1.260 12.463 -18.583 1.00 62.72 112 ASP A CA 1
ATOM 881 C C . ASP A 1 112 ? 2.244 11.526 -17.868 1.00 62.72 112 ASP A C 1
ATOM 883 O O . ASP A 1 112 ? 3.317 11.199 -18.385 1.00 62.72 112 ASP A O 1
ATOM 887 N N . TRP A 1 113 ? 1.865 11.079 -16.668 1.00 68.38 113 TRP A N 1
ATOM 888 C CA . TRP A 1 113 ? 2.568 10.027 -15.939 1.00 68.38 113 TRP A CA 1
ATOM 889 C C . TRP A 1 113 ? 2.579 8.729 -16.746 1.00 68.38 113 TRP A C 1
ATOM 891 O O . TRP A 1 113 ? 1.533 8.235 -17.176 1.00 68.38 113 TRP A O 1
ATOM 901 N N . ARG A 1 114 ? 3.755 8.121 -16.889 1.00 66.81 114 ARG A N 1
ATOM 902 C CA . ARG A 1 114 ? 3.925 6.846 -17.589 1.00 66.81 114 ARG A CA 1
ATOM 903 C C . ARG A 1 114 ? 4.604 5.835 -16.685 1.00 66.81 114 ARG A C 1
ATOM 905 O O . ARG A 1 114 ? 5.738 6.051 -16.271 1.00 66.81 114 ARG A O 1
ATOM 912 N N . SER A 1 115 ? 3.933 4.720 -16.411 1.00 69.88 115 SER A N 1
ATOM 913 C CA . SER A 1 115 ? 4.558 3.578 -15.737 1.00 69.88 115 SER A CA 1
ATOM 914 C C . SER A 1 115 ? 5.719 3.034 -16.571 1.00 69.88 115 SER A C 1
ATOM 916 O O . SER A 1 115 ? 5.683 3.078 -17.807 1.00 69.88 115 SER A O 1
ATOM 918 N N . ARG A 1 116 ? 6.760 2.537 -15.896 1.00 69.88 116 ARG A N 1
ATOM 919 C CA . ARG A 1 116 ? 7.906 1.912 -16.562 1.00 69.88 116 ARG A CA 1
ATOM 920 C C . ARG A 1 116 ? 7.529 0.594 -17.245 1.00 69.88 116 ARG A C 1
ATOM 922 O O . ARG A 1 116 ? 6.482 0.006 -16.980 1.00 69.88 116 ARG A O 1
ATOM 929 N N . LYS A 1 117 ? 8.377 0.169 -18.185 1.00 66.31 117 LYS A N 1
ATOM 930 C CA . LYS A 1 117 ? 8.245 -1.121 -18.873 1.00 66.31 117 LYS A CA 1
ATOM 931 C C . LYS A 1 117 ? 8.764 -2.253 -17.984 1.00 66.31 117 LYS A C 1
ATOM 933 O O . LYS A 1 117 ? 9.579 -2.019 -17.101 1.00 66.31 117 LYS A O 1
ATOM 938 N N . PHE A 1 118 ? 8.350 -3.480 -18.293 1.00 65.50 118 PHE A N 1
ATOM 939 C CA . PHE A 1 118 ? 8.607 -4.690 -17.501 1.00 65.50 118 PHE A CA 1
ATOM 940 C C . PHE A 1 118 ? 10.084 -5.062 -17.266 1.00 65.50 118 PHE A C 1
ATOM 942 O O . PHE A 1 118 ? 10.356 -5.962 -16.484 1.00 65.50 118 PHE A O 1
ATOM 949 N N . SER A 1 119 ? 11.033 -4.420 -17.951 1.00 59.97 119 SER A N 1
ATOM 950 C CA . SER A 1 119 ? 12.474 -4.659 -17.795 1.00 59.97 119 SER A CA 1
ATOM 951 C C . SER A 1 119 ? 13.131 -3.834 -16.682 1.00 59.97 119 SER A C 1
ATOM 953 O O . SER A 1 119 ? 14.281 -4.091 -16.343 1.00 59.97 119 SER A O 1
ATOM 955 N N . ASP A 1 120 ? 12.431 -2.839 -16.137 1.00 74.56 120 ASP A N 1
ATOM 956 C CA . ASP A 1 120 ? 12.908 -1.989 -15.045 1.00 74.56 120 ASP A CA 1
ATOM 957 C C . ASP A 1 120 ? 12.118 -2.276 -13.759 1.00 74.56 120 ASP A C 1
ATOM 959 O O . ASP A 1 120 ? 11.014 -2.824 -13.840 1.00 74.56 120 ASP A O 1
ATOM 963 N N . PRO A 1 121 ? 12.621 -1.860 -12.580 1.00 80.44 121 PRO A N 1
ATOM 964 C CA . PRO A 1 121 ? 11.801 -1.790 -11.382 1.00 80.44 121 PRO A CA 1
ATOM 965 C C . PRO A 1 121 ? 10.502 -1.035 -11.664 1.00 80.44 121 PRO A C 1
ATOM 967 O O . PRO A 1 121 ? 10.508 0.108 -12.137 1.00 80.44 121 PRO A O 1
ATOM 970 N N . LEU A 1 122 ? 9.387 -1.702 -11.397 1.00 84.88 122 LEU A N 1
ATOM 971 C CA . LEU A 1 122 ? 8.038 -1.183 -11.596 1.00 84.88 122 LEU A CA 1
ATOM 972 C C . LEU A 1 122 ? 7.522 -0.520 -10.322 1.00 84.88 122 LEU A C 1
ATOM 974 O O . LEU A 1 122 ? 6.806 0.484 -10.383 1.00 84.88 122 LEU A O 1
ATOM 978 N N . TYR A 1 123 ? 7.912 -1.078 -9.179 1.00 88.75 123 TYR A N 1
ATOM 979 C CA . TYR A 1 123 ? 7.459 -0.656 -7.868 1.00 88.75 123 TYR A CA 1
ATOM 980 C C . TYR A 1 123 ? 8.628 -0.564 -6.892 1.00 88.75 123 TYR A C 1
ATOM 982 O O . TYR A 1 123 ? 9.666 -1.204 -7.063 1.00 88.75 123 TYR A O 1
ATOM 990 N N . LEU A 1 124 ? 8.441 0.246 -5.860 1.00 90.69 124 LEU A N 1
ATOM 991 C CA . LEU A 1 124 ? 9.221 0.175 -4.635 1.00 90.69 124 LEU A CA 1
ATOM 992 C C . LEU A 1 124 ? 8.330 -0.446 -3.551 1.00 90.69 124 LEU A C 1
ATOM 994 O O . LEU A 1 124 ? 7.156 -0.086 -3.442 1.00 90.69 124 LEU A O 1
ATOM 998 N N . THR A 1 125 ? 8.906 -1.370 -2.789 1.00 90.12 125 THR A N 1
ATOM 999 C CA . THR A 1 125 ? 8.287 -2.154 -1.706 1.00 90.12 125 THR A CA 1
ATOM 1000 C C . THR A 1 125 ? 9.112 -1.990 -0.422 1.00 90.12 125 THR A C 1
ATOM 1002 O O . THR A 1 125 ? 10.221 -1.440 -0.495 1.00 90.12 125 THR A O 1
ATOM 1005 N N . PRO A 1 126 ? 8.644 -2.474 0.744 1.00 87.31 126 PRO A N 1
ATOM 1006 C CA . PRO A 1 126 ? 9.466 -2.505 1.957 1.00 87.31 126 PRO A CA 1
ATOM 1007 C C . PRO A 1 126 ? 10.817 -3.216 1.750 1.00 87.31 126 PRO A C 1
ATOM 1009 O O . PRO A 1 126 ? 11.860 -2.712 2.173 1.00 87.31 126 PRO A O 1
ATOM 1012 N N . ALA A 1 127 ? 10.817 -4.328 1.006 1.00 86.12 127 ALA A N 1
ATOM 1013 C CA . ALA A 1 127 ? 12.006 -5.127 0.704 1.00 86.12 127 ALA A CA 1
ATOM 1014 C C . ALA A 1 127 ? 12.902 -4.539 -0.408 1.00 86.12 127 ALA A C 1
ATOM 1016 O O . ALA A 1 127 ? 13.989 -5.056 -0.661 1.00 86.12 127 ALA A O 1
ATOM 1017 N N . GLY A 1 128 ? 12.466 -3.462 -1.072 1.00 88.94 128 GLY A N 1
ATOM 1018 C CA . GLY A 1 128 ? 13.232 -2.759 -2.098 1.00 88.94 128 GLY A CA 1
ATOM 1019 C C . GLY A 1 128 ? 12.556 -2.714 -3.462 1.00 88.94 128 GLY A C 1
ATOM 1020 O O . GLY A 1 128 ? 11.326 -2.702 -3.579 1.00 88.94 128 GLY A O 1
ATOM 1021 N N . PHE A 1 129 ? 13.369 -2.591 -4.509 1.00 89.38 129 PHE A N 1
ATOM 1022 C CA . PHE A 1 129 ? 12.897 -2.447 -5.882 1.00 89.38 129 PHE A CA 1
ATOM 1023 C C . PHE A 1 129 ? 12.305 -3.756 -6.410 1.00 89.38 129 PHE A C 1
ATOM 1025 O O . PHE A 1 129 ? 12.942 -4.805 -6.371 1.00 89.38 129 PHE A O 1
ATOM 1032 N N . LEU A 1 130 ? 11.084 -3.682 -6.942 1.00 86.00 130 LEU A N 1
ATOM 1033 C CA . LEU A 1 130 ? 10.351 -4.829 -7.463 1.00 86.00 130 LEU A CA 1
ATOM 1034 C C . LEU A 1 130 ? 10.175 -4.711 -8.982 1.00 86.00 130 LEU A C 1
ATOM 1036 O O . LEU A 1 130 ? 9.582 -3.757 -9.491 1.00 86.00 130 LEU A O 1
ATOM 1040 N N . HIS A 1 131 ? 10.653 -5.721 -9.710 1.00 85.00 131 HIS A N 1
ATOM 1041 C CA . HIS A 1 131 ? 10.555 -5.850 -11.175 1.00 85.00 131 HIS A CA 1
ATOM 1042 C C . HIS A 1 131 ? 9.268 -6.560 -11.641 1.00 85.00 131 HIS A C 1
ATOM 1044 O O . HIS A 1 131 ? 9.170 -7.070 -12.757 1.00 85.00 131 HIS A O 1
ATOM 1050 N N . ALA A 1 132 ? 8.273 -6.624 -10.767 1.00 81.75 132 ALA A N 1
ATOM 1051 C CA . ALA A 1 132 ? 7.011 -7.318 -10.960 1.00 81.75 132 ALA A CA 1
ATOM 1052 C C . ALA A 1 132 ? 5.872 -6.466 -10.404 1.00 81.75 132 ALA A C 1
ATOM 1054 O O . ALA A 1 132 ? 6.110 -5.475 -9.718 1.00 81.75 132 ALA A O 1
ATOM 1055 N N . TYR A 1 133 ? 4.633 -6.844 -10.703 1.00 84.50 133 TYR A N 1
ATOM 1056 C CA . TYR A 1 133 ? 3.503 -6.327 -9.936 1.00 84.50 133 TYR A CA 1
ATOM 1057 C C . TYR A 1 133 ? 3.556 -6.910 -8.516 1.00 84.50 133 TYR A C 1
ATOM 1059 O O . TYR A 1 133 ? 3.908 -8.081 -8.396 1.00 84.50 133 TYR A O 1
ATOM 1067 N N . PRO A 1 134 ? 3.221 -6.139 -7.466 1.00 84.44 134 PRO A N 1
ATOM 1068 C CA . PRO A 1 134 ? 3.110 -6.690 -6.122 1.00 84.44 134 PRO A CA 1
ATOM 1069 C C . PRO A 1 134 ? 1.908 -7.637 -6.076 1.00 84.44 134 PRO A C 1
ATOM 1071 O O . PRO A 1 134 ? 0.807 -7.278 -6.508 1.00 84.44 134 PRO A O 1
ATOM 1074 N N . GLU A 1 135 ? 2.147 -8.858 -5.610 1.00 82.69 135 GLU A N 1
ATOM 1075 C CA . GLU A 1 135 ? 1.156 -9.942 -5.564 1.00 82.69 135 GLU A CA 1
ATOM 1076 C C 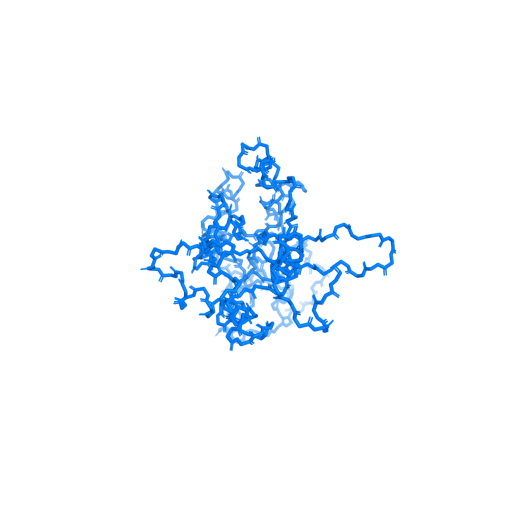. GLU A 1 135 ? 0.904 -10.435 -4.135 1.00 82.69 135 GLU A C 1
ATOM 1078 O O . GLU A 1 135 ? -0.091 -11.124 -3.906 1.00 82.69 135 GLU A O 1
ATOM 1083 N N . ALA A 1 136 ? 1.761 -10.060 -3.182 1.00 82.56 136 ALA A N 1
ATOM 1084 C CA . ALA A 1 136 ? 1.600 -10.334 -1.761 1.00 82.56 136 ALA A CA 1
ATOM 1085 C C . ALA A 1 136 ? 1.289 -9.051 -0.976 1.00 82.56 136 ALA A C 1
ATOM 1087 O O . ALA A 1 136 ? 1.668 -7.951 -1.379 1.00 82.56 136 ALA A O 1
ATOM 1088 N N . ASP A 1 137 ? 0.623 -9.192 0.174 1.00 83.94 137 ASP A N 1
ATOM 1089 C CA . ASP A 1 137 ? 0.409 -8.066 1.097 1.00 83.94 137 ASP A CA 1
ATOM 1090 C C . ASP A 1 137 ? 1.744 -7.480 1.580 1.00 83.94 137 ASP A C 1
ATOM 1092 O O . ASP A 1 137 ? 1.888 -6.265 1.701 1.00 83.94 137 ASP A O 1
ATOM 1096 N N . ASP A 1 138 ? 2.742 -8.344 1.769 1.00 84.56 138 ASP A N 1
ATOM 1097 C CA . ASP A 1 138 ? 4.091 -7.992 2.225 1.00 84.56 138 ASP A CA 1
ATOM 1098 C C . ASP A 1 138 ? 4.877 -7.161 1.196 1.00 84.56 138 ASP A C 1
ATOM 1100 O O . ASP A 1 138 ? 5.811 -6.444 1.553 1.00 84.56 138 ASP A O 1
ATOM 1104 N N . ASP A 1 139 ? 4.459 -7.169 -0.076 1.00 87.50 139 ASP A N 1
ATOM 1105 C CA . ASP A 1 139 ? 5.014 -6.273 -1.097 1.00 87.50 139 ASP A CA 1
ATOM 1106 C C . ASP A 1 139 ? 4.533 -4.818 -0.910 1.00 87.50 139 ASP A C 1
ATOM 1108 O O . ASP A 1 139 ? 5.022 -3.894 -1.571 1.00 87.50 139 ASP A O 1
ATOM 1112 N N . LEU A 1 140 ? 3.537 -4.596 -0.049 1.00 89.56 140 LEU A N 1
ATOM 1113 C CA . LEU A 1 140 ? 2.873 -3.316 0.151 1.00 89.56 140 LEU A CA 1
ATOM 1114 C C . LEU A 1 140 ? 3.285 -2.689 1.485 1.00 89.56 140 LEU A C 1
ATOM 1116 O O . LEU A 1 140 ? 3.469 -3.361 2.502 1.00 89.56 140 LEU A O 1
ATOM 1120 N N . PHE A 1 141 ? 3.376 -1.363 1.484 1.00 91.44 141 PHE A N 1
ATOM 1121 C CA . PHE A 1 141 ? 3.525 -0.584 2.706 1.00 91.44 141 PHE A CA 1
ATOM 1122 C C . PHE A 1 141 ? 2.180 -0.487 3.422 1.00 91.44 141 PHE A C 1
ATOM 1124 O O . PHE A 1 141 ? 1.128 -0.421 2.774 1.00 91.44 141 PHE A O 1
ATOM 1131 N N . ILE A 1 142 ? 2.202 -0.406 4.749 1.00 89.62 142 ILE A N 1
ATOM 1132 C CA . ILE A 1 142 ? 0.978 -0.181 5.525 1.00 89.62 142 ILE A CA 1
ATOM 1133 C C . ILE A 1 142 ? 0.619 1.306 5.640 1.00 89.62 142 ILE A C 1
ATOM 1135 O O . ILE A 1 142 ? -0.523 1.629 5.961 1.00 89.62 142 ILE A O 1
ATOM 1139 N N . ASP A 1 143 ? 1.557 2.218 5.343 1.00 89.69 143 ASP A N 1
ATOM 1140 C CA . ASP A 1 143 ? 1.317 3.663 5.357 1.00 89.69 143 ASP A CA 1
ATOM 1141 C C . ASP A 1 143 ? 2.325 4.507 4.553 1.00 89.69 143 ASP A C 1
ATOM 1143 O O . ASP A 1 143 ? 3.303 4.031 3.974 1.00 89.69 143 ASP A O 1
ATOM 1147 N N . HIS A 1 144 ? 2.052 5.814 4.518 1.00 88.62 144 HIS A N 1
ATOM 1148 C CA . HIS A 1 144 ? 2.866 6.815 3.841 1.00 88.62 144 HIS A CA 1
ATOM 1149 C C . HIS A 1 144 ? 4.203 7.126 4.537 1.00 88.62 144 HIS A C 1
ATOM 1151 O O . HIS A 1 144 ? 5.135 7.547 3.851 1.00 88.62 144 HIS A O 1
ATOM 1157 N N . ASP A 1 145 ? 4.324 6.958 5.855 1.00 88.38 145 ASP A N 1
ATOM 1158 C CA . ASP A 1 145 ? 5.556 7.266 6.594 1.00 88.38 145 ASP A CA 1
ATOM 1159 C C . ASP A 1 145 ? 6.634 6.207 6.317 1.00 88.38 145 ASP A C 1
ATOM 1161 O O . ASP A 1 145 ? 7.790 6.555 6.045 1.00 88.38 145 ASP A O 1
ATOM 1165 N N . GLN A 1 146 ? 6.253 4.925 6.269 1.00 89.56 146 GLN A N 1
ATOM 1166 C CA . GLN A 1 146 ? 7.125 3.853 5.787 1.00 89.56 146 GLN A CA 1
ATOM 1167 C C . GLN A 1 146 ? 7.580 4.120 4.349 1.00 89.56 146 GLN A C 1
ATOM 1169 O O . GLN A 1 146 ? 8.764 3.991 4.039 1.00 89.56 146 GLN A O 1
ATOM 1174 N N . VAL A 1 147 ? 6.667 4.578 3.483 1.00 91.50 147 VAL A N 1
ATOM 1175 C CA . VAL A 1 147 ? 6.996 4.972 2.106 1.00 91.50 147 VAL A CA 1
ATOM 1176 C C . VAL A 1 147 ? 8.027 6.099 2.070 1.00 91.50 147 VAL A C 1
ATOM 1178 O O . VAL A 1 147 ? 8.984 6.011 1.303 1.00 91.50 147 VAL A O 1
ATOM 1181 N N . GLN A 1 148 ? 7.868 7.161 2.867 1.00 90.56 148 GLN A N 1
ATOM 1182 C CA . GLN A 1 148 ? 8.840 8.263 2.889 1.00 90.56 148 GLN A CA 1
ATOM 1183 C C . GLN A 1 148 ? 10.207 7.809 3.406 1.00 90.56 148 GLN A C 1
ATOM 1185 O O . GLN A 1 148 ? 11.239 8.204 2.854 1.00 90.56 148 GLN A O 1
ATOM 1190 N N . THR A 1 149 ? 10.216 6.952 4.426 1.00 89.62 149 THR A N 1
ATOM 1191 C CA . THR A 1 149 ? 11.439 6.368 4.988 1.00 89.62 149 THR A CA 1
ATOM 1192 C C . THR A 1 149 ? 12.156 5.521 3.938 1.00 89.62 149 THR A C 1
ATOM 1194 O O . THR A 1 149 ? 13.331 5.755 3.646 1.00 89.62 149 THR A O 1
ATOM 1197 N N . ALA A 1 150 ? 11.428 4.616 3.279 1.00 91.12 150 ALA A N 1
ATOM 1198 C CA . ALA A 1 150 ? 11.947 3.784 2.202 1.00 91.12 150 ALA A CA 1
ATOM 1199 C C . ALA A 1 150 ? 12.442 4.631 1.022 1.00 91.12 150 ALA A C 1
ATOM 1201 O O . ALA A 1 150 ? 13.557 4.436 0.552 1.00 91.12 150 ALA A O 1
ATOM 1202 N N . LEU A 1 151 ? 11.673 5.621 0.560 1.00 90.12 151 LEU A N 1
ATOM 1203 C CA . LEU A 1 151 ? 12.099 6.522 -0.516 1.00 90.12 151 LEU A CA 1
ATOM 1204 C C . LEU A 1 151 ? 13.396 7.255 -0.170 1.00 90.12 151 LEU A C 1
ATOM 1206 O O . LEU A 1 151 ? 14.270 7.369 -1.029 1.00 90.12 151 LEU A O 1
ATOM 1210 N N . SER A 1 152 ? 13.529 7.737 1.065 1.00 89.62 152 SER A N 1
ATOM 1211 C CA . SER A 1 152 ? 14.736 8.431 1.526 1.00 89.62 152 SER A CA 1
ATOM 1212 C C . SER A 1 152 ? 15.947 7.500 1.531 1.00 89.62 152 SER A C 1
ATOM 1214 O O . SER A 1 152 ? 17.021 7.891 1.082 1.00 89.62 152 SER A O 1
ATOM 1216 N N . PHE A 1 153 ? 15.773 6.254 1.972 1.00 90.94 153 PHE A N 1
ATOM 1217 C CA . PHE A 1 153 ? 16.830 5.247 1.954 1.00 90.94 153 PHE A CA 1
ATOM 1218 C C . PHE A 1 153 ? 17.194 4.827 0.522 1.00 90.94 153 PHE A C 1
ATOM 1220 O O . PHE A 1 153 ? 18.329 5.008 0.075 1.00 90.94 153 PHE A O 1
ATOM 1227 N N . TYR A 1 154 ? 16.221 4.315 -0.235 1.00 88.94 154 TYR A N 1
ATOM 1228 C CA . TYR A 1 154 ? 16.466 3.685 -1.528 1.00 88.94 154 TYR A CA 1
ATOM 1229 C C . TYR A 1 154 ? 16.944 4.670 -2.587 1.00 88.94 154 TYR A C 1
ATOM 1231 O O . TYR A 1 154 ? 17.750 4.277 -3.426 1.00 88.94 154 TYR A O 1
ATOM 1239 N N . ARG A 1 155 ? 16.553 5.952 -2.536 1.00 85.88 155 ARG A N 1
ATOM 1240 C CA . ARG A 1 155 ? 17.088 6.980 -3.451 1.00 85.88 155 ARG A CA 1
ATOM 1241 C C . ARG A 1 155 ? 18.600 7.156 -3.343 1.00 85.88 155 ARG A C 1
ATOM 1243 O O . ARG A 1 155 ? 19.225 7.451 -4.354 1.00 85.88 155 ARG A O 1
ATOM 1250 N N . ASN A 1 156 ? 19.175 6.927 -2.165 1.00 87.75 156 ASN A N 1
ATOM 1251 C CA . ASN A 1 156 ? 20.608 7.090 -1.926 1.00 87.75 156 ASN A CA 1
ATOM 1252 C C . ASN A 1 156 ? 21.433 5.847 -2.296 1.00 87.75 156 ASN A C 1
ATOM 1254 O O . ASN A 1 156 ? 22.662 5.907 -2.320 1.00 87.75 156 ASN A O 1
ATOM 1258 N N . THR A 1 157 ? 20.788 4.724 -2.620 1.00 88.56 157 THR A N 1
ATOM 1259 C CA . THR A 1 157 ? 21.476 3.516 -3.101 1.00 88.56 157 THR A CA 1
ATOM 1260 C C . THR A 1 157 ? 22.014 3.708 -4.524 1.00 88.56 157 THR A C 1
ATOM 1262 O O . THR A 1 157 ? 21.570 4.590 -5.261 1.00 88.56 157 THR A O 1
ATOM 1265 N N . ALA A 1 158 ? 22.964 2.874 -4.960 1.00 87.19 158 ALA A N 1
ATOM 1266 C CA . ALA A 1 158 ? 23.491 2.935 -6.329 1.00 87.19 158 ALA A CA 1
ATOM 1267 C C . ALA A 1 158 ? 22.386 2.757 -7.391 1.00 87.19 158 ALA A C 1
ATOM 1269 O O . ALA A 1 158 ? 22.354 3.474 -8.395 1.00 87.19 158 ALA A O 1
ATOM 1270 N N . GLU A 1 159 ? 21.451 1.837 -7.148 1.00 83.56 159 GLU A N 1
ATOM 1271 C CA . GLU A 1 159 ? 20.307 1.596 -8.026 1.00 83.56 159 GLU A CA 1
ATOM 1272 C C . GLU A 1 159 ? 19.316 2.766 -8.013 1.00 83.56 159 GLU A C 1
ATOM 1274 O O . GLU A 1 159 ? 18.927 3.255 -9.076 1.00 83.56 159 GLU A O 1
ATOM 1279 N N . GLY A 1 160 ? 18.980 3.293 -6.832 1.00 84.81 160 GLY A N 1
ATOM 1280 C CA . GLY A 1 160 ? 18.112 4.462 -6.706 1.00 84.81 160 GLY A CA 1
ATOM 1281 C C . GLY A 1 160 ? 18.685 5.708 -7.370 1.00 84.81 160 GLY A C 1
ATOM 1282 O O . GLY A 1 160 ? 17.968 6.384 -8.103 1.00 84.81 160 GLY A O 1
ATOM 1283 N N . ASN A 1 161 ? 19.986 5.962 -7.221 1.00 85.00 161 ASN A N 1
ATOM 1284 C CA . ASN A 1 161 ? 20.681 7.056 -7.902 1.00 85.00 161 ASN A CA 1
ATOM 1285 C C . ASN A 1 161 ? 20.641 6.905 -9.430 1.00 85.00 161 ASN A C 1
ATOM 1287 O O . ASN A 1 161 ? 20.498 7.889 -10.161 1.00 85.00 161 ASN A O 1
ATOM 1291 N N . LYS A 1 162 ? 20.749 5.672 -9.941 1.00 82.50 162 LYS A N 1
ATOM 1292 C CA . LYS A 1 162 ? 20.611 5.383 -11.374 1.00 82.50 162 LYS A CA 1
ATOM 1293 C C . LYS A 1 162 ? 19.179 5.628 -11.857 1.00 82.50 162 LYS A C 1
ATOM 1295 O O . LYS A 1 162 ? 18.998 6.213 -12.926 1.00 82.50 162 LYS A O 1
ATOM 1300 N N . LEU A 1 163 ? 18.179 5.205 -11.084 1.00 80.75 163 LEU A N 1
ATOM 1301 C CA . LEU A 1 163 ? 16.762 5.395 -11.397 1.00 80.75 163 LEU A CA 1
ATOM 1302 C C . LEU A 1 163 ? 16.370 6.875 -11.364 1.00 80.75 163 LEU A C 1
ATOM 1304 O O . LEU A 1 163 ? 15.798 7.366 -12.338 1.00 80.75 163 LEU A O 1
ATOM 1308 N N . ALA A 1 164 ? 16.748 7.598 -10.306 1.00 75.62 164 ALA A N 1
ATOM 1309 C CA . ALA A 1 164 ? 16.366 8.985 -10.036 1.00 75.62 164 ALA A CA 1
ATOM 1310 C C . ALA A 1 164 ? 16.662 9.945 -11.198 1.00 75.62 164 ALA A C 1
ATOM 1312 O O . ALA A 1 164 ? 15.905 10.886 -11.415 1.00 75.62 164 ALA A O 1
ATOM 1313 N N . LYS A 1 165 ? 17.698 9.671 -12.003 1.00 73.94 165 LYS A N 1
ATOM 1314 C CA . LYS A 1 165 ? 18.032 10.460 -13.202 1.00 73.94 165 LYS A CA 1
ATOM 1315 C C . LYS A 1 165 ? 16.888 10.537 -14.216 1.00 73.94 165 LYS A C 1
ATOM 1317 O O . LYS A 1 165 ? 16.760 11.540 -14.902 1.00 73.94 165 LYS A O 1
ATOM 1322 N N . ASN A 1 166 ? 16.081 9.479 -14.323 1.00 74.31 166 ASN A N 1
ATOM 1323 C CA . ASN A 1 166 ? 15.062 9.313 -15.363 1.00 74.31 166 ASN A CA 1
ATOM 1324 C C . ASN A 1 166 ? 13.754 8.722 -14.814 1.00 74.31 166 ASN A C 1
ATOM 1326 O O . ASN A 1 166 ? 13.000 8.087 -15.556 1.00 74.31 166 ASN A O 1
ATOM 1330 N N . SER A 1 167 ? 13.504 8.813 -13.510 1.00 80.44 167 SER A N 1
ATOM 1331 C CA . SER A 1 167 ? 12.309 8.240 -12.895 1.00 80.44 167 SER A CA 1
ATOM 1332 C C . SER A 1 167 ? 11.667 9.209 -11.929 1.00 80.44 167 SER A C 1
ATOM 1334 O O . SER A 1 167 ? 12.352 9.951 -11.231 1.00 80.44 167 SER A O 1
ATOM 1336 N N . GLN A 1 168 ? 10.351 9.123 -11.842 1.00 85.06 168 GLN A N 1
ATOM 1337 C CA . GLN A 1 168 ? 9.591 9.689 -10.749 1.00 85.06 168 GLN A CA 1
ATOM 1338 C C . GLN A 1 168 ? 8.934 8.568 -9.950 1.00 85.06 168 GLN A C 1
ATOM 1340 O O . GLN A 1 168 ? 8.750 7.454 -10.446 1.00 85.06 168 GLN A O 1
ATOM 1345 N N . PHE A 1 169 ? 8.581 8.888 -8.708 1.00 87.38 169 PHE A N 1
ATOM 1346 C CA . PHE A 1 169 ? 7.942 7.978 -7.766 1.00 87.38 169 PHE A CA 1
ATOM 1347 C C . PHE A 1 169 ? 6.562 8.525 -7.433 1.00 87.38 169 PHE A C 1
ATOM 1349 O O . PHE A 1 169 ? 6.437 9.691 -7.058 1.00 87.38 169 PHE A O 1
ATOM 1356 N N . ARG A 1 170 ? 5.535 7.691 -7.570 1.00 87.00 170 ARG A N 1
ATOM 1357 C CA . ARG A 1 170 ? 4.155 8.044 -7.253 1.00 87.00 170 ARG A CA 1
ATOM 1358 C C . ARG A 1 170 ? 3.627 7.094 -6.199 1.00 87.00 170 ARG A C 1
ATOM 1360 O O . ARG A 1 170 ? 3.566 5.891 -6.424 1.00 87.00 170 ARG A O 1
ATOM 1367 N N . VAL A 1 171 ? 3.204 7.657 -5.079 1.00 88.62 171 VAL A N 1
ATOM 1368 C CA . VAL A 1 171 ? 2.530 6.912 -4.019 1.00 88.62 171 VAL A CA 1
ATOM 1369 C C . VAL A 1 171 ? 1.068 6.717 -4.412 1.00 88.62 171 VAL A C 1
ATOM 1371 O O . VAL A 1 171 ? 0.422 7.667 -4.857 1.00 88.62 171 VAL A O 1
ATOM 1374 N N . ILE A 1 172 ? 0.559 5.493 -4.304 1.00 83.31 172 ILE A N 1
ATOM 1375 C CA . ILE A 1 172 ? -0.819 5.142 -4.658 1.00 83.31 172 ILE A CA 1
ATOM 1376 C C . ILE A 1 172 ? -1.470 4.428 -3.480 1.00 83.31 172 ILE A C 1
ATOM 1378 O O . ILE A 1 172 ? -0.964 3.404 -3.019 1.00 83.31 172 ILE A O 1
ATOM 1382 N N . ALA A 1 173 ? -2.620 4.957 -3.067 1.00 78.38 173 ALA A N 1
ATOM 1383 C CA . ALA A 1 173 ? -3.514 4.379 -2.078 1.00 78.38 173 ALA A CA 1
ATOM 1384 C C . ALA A 1 173 ? -4.965 4.426 -2.611 1.00 78.38 173 ALA A C 1
ATOM 1386 O O . ALA A 1 173 ? -5.347 5.432 -3.222 1.00 78.38 173 ALA A O 1
ATOM 1387 N N . PRO A 1 174 ? -5.776 3.370 -2.416 1.00 65.00 174 PRO A N 1
ATOM 1388 C CA . PRO A 1 174 ? -5.376 2.050 -1.925 1.00 65.00 174 PRO A CA 1
ATOM 1389 C C . PRO A 1 174 ? -4.503 1.299 -2.951 1.00 65.00 174 PRO A C 1
ATOM 1391 O O . PRO A 1 174 ? -4.677 1.430 -4.166 1.00 65.00 174 PRO A O 1
ATOM 1394 N N . ALA A 1 175 ? -3.530 0.533 -2.460 1.00 64.69 175 ALA A N 1
ATOM 1395 C CA . ALA A 1 175 ? -2.567 -0.194 -3.278 1.00 64.69 175 ALA A CA 1
ATOM 1396 C C . ALA A 1 175 ? -3.201 -1.316 -4.111 1.00 64.69 175 ALA A C 1
ATOM 1398 O O . ALA A 1 175 ? -4.159 -1.949 -3.684 1.00 64.69 175 ALA A O 1
ATOM 1399 N N . VAL A 1 176 ? -2.603 -1.520 -5.293 1.00 55.66 176 VAL A N 1
ATOM 1400 C CA . VAL A 1 176 ? -2.623 -2.593 -6.322 1.00 55.66 176 VAL A CA 1
ATOM 1401 C C . VAL A 1 176 ? -3.738 -3.653 -6.384 1.00 55.66 176 VAL A C 1
ATOM 1403 O O . VAL A 1 176 ? -4.002 -4.116 -7.490 1.00 55.66 176 VAL A O 1
ATOM 1406 N N . LEU A 1 177 ? -4.475 -3.993 -5.330 1.00 54.53 177 LEU A N 1
ATOM 1407 C CA . LEU A 1 177 ? -5.605 -4.931 -5.392 1.00 54.53 177 LEU A CA 1
ATOM 1408 C C . LEU A 1 177 ? -6.667 -4.527 -6.436 1.00 54.53 177 LEU A C 1
ATOM 1410 O O . LEU A 1 177 ? -7.293 -5.395 -7.029 1.00 54.53 177 LEU A O 1
ATOM 1414 N N . GLY A 1 178 ? -6.802 -3.233 -6.756 1.00 51.88 178 GLY A N 1
ATOM 1415 C CA . GLY A 1 178 ? -7.631 -2.757 -7.879 1.00 51.88 178 GLY A CA 1
ATOM 1416 C C . GLY A 1 178 ? -6.953 -2.748 -9.265 1.00 51.88 178 GLY A C 1
ATOM 1417 O O . GLY A 1 178 ? -7.623 -2.554 -10.276 1.00 51.88 178 GLY A O 1
ATOM 1418 N N . LYS A 1 179 ? -5.625 -2.915 -9.340 1.00 61.81 179 LYS A N 1
ATOM 1419 C CA . LYS A 1 179 ? -4.835 -3.009 -10.587 1.00 61.81 179 LYS A CA 1
ATOM 1420 C C . LYS A 1 179 ? -4.520 -4.451 -10.987 1.00 61.81 179 LYS A C 1
ATOM 1422 O O . LYS A 1 179 ? -4.277 -4.695 -12.173 1.00 61.81 179 LYS A O 1
ATOM 1427 N N . ILE A 1 180 ? -4.546 -5.387 -10.038 1.00 60.75 180 ILE A N 1
ATOM 1428 C CA . ILE A 1 180 ? -4.589 -6.826 -10.310 1.00 60.75 180 ILE A CA 1
ATOM 1429 C C . ILE A 1 180 ? -5.877 -7.099 -11.099 1.00 60.75 180 ILE A C 1
ATOM 1431 O O . ILE A 1 180 ? -6.961 -6.675 -10.717 1.00 60.75 180 ILE A O 1
ATOM 1435 N N . GLY A 1 181 ? -5.737 -7.714 -12.274 1.00 60.72 181 GLY A N 1
ATOM 1436 C CA . GLY A 1 181 ? -6.821 -7.873 -13.257 1.00 60.72 181 GLY A CA 1
ATOM 1437 C C . GLY A 1 181 ? -6.947 -6.738 -14.288 1.00 60.72 181 GLY A C 1
ATOM 1438 O O . GLY A 1 181 ? -7.660 -6.880 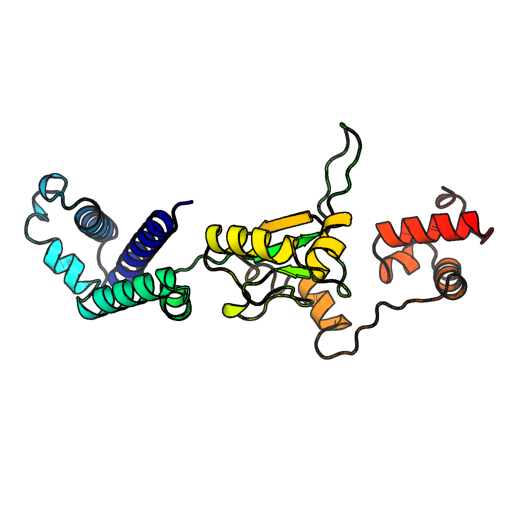-15.280 1.00 60.72 181 GLY A O 1
ATOM 1439 N N . GLY A 1 182 ? -6.215 -5.632 -14.128 1.00 70.00 182 GLY A N 1
ATOM 1440 C CA . GLY A 1 182 ? -6.152 -4.558 -15.120 1.00 70.00 182 GLY A CA 1
ATOM 1441 C C . GLY A 1 182 ? -5.350 -4.940 -16.372 1.00 70.00 182 GLY A C 1
ATOM 1442 O O . GLY A 1 182 ? -4.538 -5.865 -16.363 1.00 70.00 182 GLY A O 1
ATOM 1443 N N . LYS A 1 183 ? -5.512 -4.171 -17.460 1.00 72.75 183 LYS A N 1
ATOM 1444 C CA . LYS A 1 183 ? -4.831 -4.428 -18.750 1.00 72.75 183 LYS A CA 1
ATOM 1445 C C . LYS A 1 183 ? -3.303 -4.549 -18.623 1.00 72.75 183 LYS A C 1
ATOM 1447 O O . LYS A 1 183 ? -2.706 -5.395 -19.280 1.00 72.75 183 LYS A O 1
ATOM 1452 N N . GLY A 1 184 ? -2.678 -3.721 -17.779 1.00 75.31 184 GLY A N 1
ATOM 1453 C CA . GLY A 1 184 ? -1.229 -3.757 -17.536 1.00 75.31 184 GLY A CA 1
ATOM 1454 C C . GLY A 1 184 ? -0.769 -5.046 -16.849 1.00 75.31 184 GLY A C 1
ATOM 1455 O O . GLY A 1 184 ? 0.173 -5.681 -17.319 1.00 75.31 184 GLY A O 1
ATOM 1456 N N . TYR A 1 185 ? -1.492 -5.477 -15.810 1.00 78.25 185 TYR A N 1
ATOM 1457 C CA . TYR A 1 185 ? -1.241 -6.743 -15.121 1.00 78.25 185 TYR A CA 1
ATOM 1458 C C . TYR A 1 185 ? -1.461 -7.942 -16.051 1.00 78.25 185 TYR A C 1
ATOM 1460 O O . TYR A 1 185 ? -0.587 -8.794 -16.173 1.00 78.25 185 TYR A O 1
ATOM 1468 N N . GLY A 1 186 ? -2.578 -7.974 -16.789 1.00 77.94 186 GLY A N 1
ATOM 1469 C CA . GLY A 1 186 ? -2.865 -9.051 -17.745 1.00 77.94 186 GLY A CA 1
ATOM 1470 C C . GLY A 1 186 ? -1.794 -9.179 -18.832 1.00 77.94 186 GLY A C 1
ATOM 1471 O O . GLY A 1 186 ? -1.395 -10.287 -19.195 1.00 77.94 186 GLY A O 1
ATOM 1472 N N . ARG A 1 187 ? -1.260 -8.045 -19.303 1.00 76.44 187 ARG A N 1
ATOM 1473 C CA . ARG A 1 187 ? -0.123 -8.028 -20.225 1.00 76.44 187 ARG A CA 1
ATOM 1474 C C . ARG A 1 187 ? 1.148 -8.590 -19.578 1.00 76.44 187 ARG A C 1
ATOM 1476 O O . ARG A 1 187 ? 1.795 -9.437 -20.186 1.00 76.44 187 ARG A O 1
ATOM 1483 N N . TRP A 1 188 ? 1.482 -8.169 -18.358 1.00 80.94 188 TRP A N 1
ATOM 1484 C CA . TRP A 1 188 ? 2.648 -8.676 -17.625 1.00 80.94 188 TRP A CA 1
ATOM 1485 C C . TRP A 1 188 ? 2.569 -10.190 -17.379 1.00 80.94 188 TRP A C 1
ATOM 1487 O O . TRP A 1 188 ? 3.534 -10.901 -17.644 1.00 80.94 188 TRP A O 1
ATOM 1497 N N . VAL A 1 189 ? 1.408 -10.713 -16.971 1.00 83.25 189 VAL A N 1
ATOM 1498 C CA . VAL A 1 189 ? 1.194 -12.164 -16.814 1.00 83.25 189 VAL A CA 1
ATOM 1499 C C . VAL A 1 189 ? 1.442 -12.903 -18.131 1.00 83.25 189 VAL A C 1
ATOM 1501 O O . VAL A 1 189 ? 2.115 -13.931 -18.152 1.00 83.25 189 VAL A O 1
ATOM 1504 N N . LYS A 1 190 ? 0.938 -12.370 -19.250 1.00 80.88 190 LYS A N 1
ATOM 1505 C CA . LYS A 1 190 ? 1.101 -12.988 -20.571 1.00 80.88 190 LYS A CA 1
ATOM 1506 C C . LYS A 1 190 ? 2.547 -12.949 -21.071 1.00 80.88 190 LYS A C 1
ATOM 1508 O O . LYS A 1 190 ? 2.995 -13.918 -21.684 1.00 80.88 190 LYS A O 1
ATOM 1513 N N . GLU A 1 191 ? 3.253 -11.842 -20.871 1.00 74.94 191 GLU A N 1
ATOM 1514 C CA . GLU A 1 191 ? 4.552 -11.580 -21.507 1.00 74.94 191 GLU A CA 1
ATOM 1515 C C . GLU A 1 191 ? 5.752 -11.919 -20.613 1.00 74.94 191 GLU A C 1
ATOM 1517 O O . GLU A 1 191 ? 6.808 -12.258 -21.140 1.00 74.94 191 GLU A O 1
ATOM 1522 N N . VAL A 1 192 ? 5.600 -11.859 -19.286 1.00 78.38 192 VAL A N 1
ATOM 1523 C CA . VAL A 1 192 ? 6.729 -11.797 -18.341 1.00 78.38 192 VAL A CA 1
ATOM 1524 C C . VAL A 1 192 ? 6.657 -12.859 -17.252 1.00 78.38 192 VAL A C 1
ATOM 1526 O O . VAL A 1 192 ? 7.654 -13.527 -16.990 1.00 78.38 192 VAL A O 1
ATOM 1529 N N . LYS A 1 193 ? 5.502 -13.028 -16.596 1.00 82.38 193 LYS A N 1
ATOM 1530 C CA . LYS A 1 193 ? 5.399 -13.892 -15.409 1.00 82.38 193 LYS A CA 1
ATOM 1531 C C . LYS A 1 193 ? 5.792 -15.338 -15.736 1.00 82.38 193 LYS A C 1
ATOM 1533 O O . LYS A 1 193 ? 5.214 -15.957 -16.627 1.00 82.38 193 LYS A O 1
ATOM 1538 N N . GLY A 1 194 ? 6.772 -15.871 -15.001 1.00 78.88 194 GLY A N 1
ATOM 1539 C CA . GLY A 1 194 ? 7.276 -17.239 -15.182 1.00 78.88 194 GLY A CA 1
ATOM 1540 C C . GLY A 1 194 ? 8.033 -17.475 -16.495 1.00 78.88 194 GLY A C 1
ATOM 1541 O O . GLY A 1 194 ? 8.286 -18.622 -16.851 1.00 78.88 194 GLY A O 1
ATOM 1542 N N . LYS A 1 195 ? 8.383 -16.412 -17.229 1.00 76.50 195 LYS A N 1
ATOM 1543 C CA . LYS A 1 195 ? 9.106 -16.470 -18.503 1.00 76.50 195 LYS A CA 1
ATOM 1544 C C . LYS A 1 195 ? 10.407 -15.686 -18.391 1.00 76.50 195 LYS A C 1
ATOM 1546 O O . LYS A 1 195 ? 10.477 -14.676 -17.695 1.00 76.50 195 LYS A O 1
ATOM 1551 N N . SER A 1 196 ? 11.430 -16.097 -19.134 1.00 61.91 196 SER A N 1
ATOM 1552 C CA . SER A 1 196 ? 12.604 -15.252 -19.360 1.00 61.91 196 SER A CA 1
ATOM 1553 C C . SER A 1 196 ? 12.206 -14.086 -20.265 1.00 61.91 196 SER A C 1
ATOM 1555 O O . SER A 1 196 ? 12.268 -14.179 -21.490 1.00 61.91 196 SER A O 1
ATOM 1557 N N . TYR A 1 197 ? 11.746 -12.990 -19.664 1.00 55.97 197 TYR A N 1
ATOM 1558 C CA . TYR A 1 197 ? 11.466 -11.766 -20.399 1.00 55.97 197 TYR A CA 1
ATOM 1559 C C . TYR A 1 197 ? 12.772 -11.035 -20.683 1.00 55.97 197 TYR A C 1
ATOM 1561 O O . TYR A 1 197 ? 13.383 -10.434 -19.801 1.00 55.97 197 TYR A O 1
ATOM 1569 N N . SER A 1 198 ? 13.184 -11.062 -21.943 1.00 53.94 198 SER A N 1
ATOM 1570 C CA . SER A 1 198 ? 14.045 -10.023 -22.486 1.00 53.94 198 SER A CA 1
ATOM 1571 C C . SER A 1 198 ? 13.145 -9.073 -23.264 1.00 53.94 198 SER A C 1
ATOM 1573 O O . SER A 1 198 ? 12.349 -9.509 -24.096 1.00 53.94 198 SER A O 1
ATOM 1575 N N . GLU A 1 199 ? 13.229 -7.768 -22.987 1.00 55.03 199 GLU A N 1
ATOM 1576 C CA . GLU A 1 199 ? 12.664 -6.797 -23.922 1.00 55.03 199 GLU A CA 1
ATOM 1577 C C . GLU A 1 199 ? 13.335 -7.090 -25.272 1.00 55.03 199 GLU A C 1
ATOM 1579 O O . GLU A 1 199 ? 14.571 -7.116 -25.294 1.00 55.03 199 GLU A O 1
ATOM 1584 N N . PRO A 1 200 ? 12.592 -7.385 -26.360 1.00 54.94 200 PRO A N 1
ATOM 1585 C CA . PRO A 1 200 ? 13.218 -7.763 -27.612 1.00 54.94 200 PRO A CA 1
ATOM 1586 C C . PRO A 1 200 ? 14.050 -6.579 -28.102 1.00 54.94 200 PRO A C 1
ATOM 1588 O O . PRO A 1 200 ? 13.528 -5.637 -28.709 1.00 54.94 200 PRO A O 1
ATOM 1591 N N . ARG A 1 201 ? 15.354 -6.615 -27.806 1.00 59.38 201 ARG A N 1
ATOM 1592 C CA . ARG A 1 201 ? 16.367 -5.704 -28.334 1.00 59.38 201 ARG A CA 1
ATOM 1593 C C . ARG A 1 201 ? 16.625 -6.122 -29.769 1.00 59.38 201 ARG A C 1
ATOM 1595 O O . ARG A 1 201 ? 17.674 -6.660 -30.097 1.00 59.38 201 ARG A O 1
ATOM 1602 N N . ARG A 1 202 ? 15.609 -5.913 -30.598 1.00 75.31 202 ARG A N 1
ATOM 1603 C CA . ARG A 1 202 ? 15.728 -6.031 -32.039 1.00 75.31 202 ARG A CA 1
ATOM 1604 C C . ARG A 1 202 ? 16.683 -4.950 -32.512 1.00 75.31 202 ARG A C 1
ATOM 1606 O O . ARG A 1 202 ? 16.657 -3.817 -32.019 1.00 75.31 202 ARG A O 1
ATOM 1613 N N . SER A 1 203 ? 17.541 -5.324 -33.440 1.00 82.19 203 SER A N 1
ATOM 1614 C CA . SER A 1 203 ? 18.385 -4.389 -34.159 1.00 82.19 203 SER A CA 1
ATOM 1615 C C . SER A 1 203 ? 17.534 -3.311 -34.842 1.00 82.19 203 SER A C 1
ATOM 1617 O O . SER A 1 203 ? 16.317 -3.443 -35.033 1.00 82.19 203 SER A O 1
ATOM 1619 N N . LEU A 1 204 ? 18.179 -2.207 -35.223 1.00 85.69 204 LEU A N 1
ATOM 1620 C CA . LEU A 1 204 ? 17.499 -1.165 -35.990 1.00 85.69 204 LEU A CA 1
ATOM 1621 C C . LEU A 1 204 ? 16.938 -1.722 -37.313 1.00 85.69 204 LEU A C 1
ATOM 1623 O O . LEU A 1 204 ? 15.857 -1.317 -37.722 1.00 85.69 204 LEU A O 1
ATOM 1627 N N . ALA A 1 205 ? 17.633 -2.689 -37.922 1.00 88.06 205 ALA A N 1
ATOM 1628 C CA . ALA A 1 205 ? 17.198 -3.373 -39.137 1.00 88.06 205 ALA A CA 1
ATOM 1629 C C . ALA A 1 205 ? 15.914 -4.187 -38.908 1.00 88.06 205 ALA A C 1
ATOM 1631 O O . ALA A 1 205 ? 14.907 -3.928 -39.554 1.00 88.06 205 ALA A O 1
ATOM 1632 N N . GLU A 1 206 ? 15.893 -5.081 -37.916 1.00 87.19 206 GLU A N 1
ATOM 1633 C CA . GLU A 1 206 ? 14.709 -5.904 -37.611 1.00 87.19 206 GLU A CA 1
ATOM 1634 C C . GLU A 1 206 ? 13.497 -5.057 -37.191 1.00 87.19 206 GLU A C 1
ATOM 1636 O O . GLU A 1 206 ? 12.351 -5.371 -37.507 1.00 87.19 206 GLU A O 1
ATOM 1641 N N . THR A 1 207 ? 13.721 -3.960 -36.459 1.00 90.50 207 THR A N 1
ATOM 1642 C CA . THR A 1 207 ? 12.625 -3.034 -36.129 1.00 90.50 207 THR A CA 1
ATOM 1643 C C . THR A 1 207 ? 12.110 -2.291 -37.357 1.00 90.50 207 THR A C 1
ATOM 1645 O O . THR A 1 207 ? 10.910 -2.026 -37.436 1.00 90.50 207 THR A O 1
ATOM 1648 N N . HIS A 1 208 ? 12.975 -1.975 -38.320 1.00 94.31 208 HIS A N 1
ATOM 1649 C CA . HIS A 1 208 ? 12.568 -1.359 -39.579 1.00 94.31 208 HIS A CA 1
ATOM 1650 C C . HIS A 1 208 ? 11.829 -2.339 -40.494 1.00 94.31 208 HIS A C 1
ATOM 1652 O O . HIS A 1 208 ? 10.838 -1.946 -41.094 1.00 94.31 208 HIS A O 1
ATOM 1658 N N . GLU A 1 209 ? 12.191 -3.622 -40.518 1.00 94.19 209 GLU A N 1
ATOM 1659 C CA . GLU A 1 209 ? 11.444 -4.661 -41.249 1.00 94.19 209 GLU A CA 1
ATOM 1660 C C . GLU A 1 209 ? 9.999 -4.804 -40.745 1.00 94.19 209 GLU A C 1
ATOM 1662 O O . GLU A 1 209 ? 9.047 -4.884 -41.527 1.00 94.19 209 GLU A O 1
ATOM 1667 N N . ILE A 1 210 ? 9.804 -4.752 -39.425 1.00 91.56 210 ILE A N 1
ATOM 1668 C CA . ILE A 1 210 ? 8.462 -4.738 -38.825 1.00 91.56 210 ILE A CA 1
ATOM 1669 C C . ILE A 1 210 ? 7.682 -3.504 -39.294 1.00 91.56 210 ILE A C 1
ATOM 1671 O O . ILE A 1 210 ? 6.507 -3.606 -39.646 1.00 91.56 210 ILE A O 1
ATOM 1675 N N . TYR A 1 211 ? 8.329 -2.340 -39.333 1.00 95.31 211 TYR A N 1
ATOM 1676 C CA . TYR A 1 211 ? 7.705 -1.129 -39.856 1.00 95.31 211 TYR A CA 1
ATOM 1677 C C . TYR A 1 211 ? 7.388 -1.239 -41.353 1.00 95.31 211 TYR A C 1
ATOM 1679 O O . TYR A 1 211 ? 6.311 -0.839 -41.776 1.00 95.31 211 TYR A O 1
ATOM 1687 N N . ALA A 1 212 ? 8.280 -1.814 -42.157 1.00 94.19 212 ALA A N 1
ATOM 1688 C CA . ALA A 1 212 ? 8.075 -1.986 -43.590 1.00 94.19 212 ALA A CA 1
ATOM 1689 C C . ALA A 1 212 ? 6.895 -2.924 -43.902 1.00 94.19 212 ALA A C 1
ATOM 1691 O O . ALA A 1 212 ? 6.192 -2.712 -44.886 1.00 94.19 212 ALA A O 1
ATOM 1692 N N . SER A 1 213 ? 6.649 -3.931 -43.056 1.00 93.88 213 SER A N 1
ATOM 1693 C CA . SER A 1 213 ? 5.571 -4.911 -43.262 1.00 93.88 213 SER A CA 1
ATOM 1694 C C . SER A 1 213 ? 4.173 -4.418 -42.872 1.00 93.88 213 SER A C 1
ATOM 1696 O O . SER A 1 213 ? 3.199 -4.803 -43.514 1.00 93.88 213 SER A O 1
ATOM 1698 N N . GLY A 1 214 ? 4.044 -3.578 -41.840 1.00 90.25 214 GLY A N 1
ATOM 1699 C CA . GLY A 1 214 ? 2.727 -3.161 -41.329 1.00 90.25 214 GLY A CA 1
ATOM 1700 C C . GLY A 1 214 ? 2.655 -1.723 -40.816 1.00 90.25 214 GLY A C 1
ATOM 1701 O O . GLY A 1 214 ? 1.755 -1.367 -40.049 1.00 90.25 214 GLY A O 1
ATOM 1702 N N . GLY A 1 215 ? 3.616 -0.893 -41.212 1.00 92.81 215 GLY A N 1
ATOM 1703 C CA . GLY A 1 215 ? 3.705 0.514 -40.857 1.00 92.81 215 GLY A CA 1
ATOM 1704 C C . GLY A 1 215 ? 3.815 0.757 -39.354 1.00 92.81 215 GLY A C 1
ATOM 1705 O O . GLY A 1 215 ? 4.218 -0.086 -38.544 1.00 92.81 215 GLY A O 1
ATOM 1706 N N . ARG A 1 216 ? 3.401 1.955 -38.946 1.00 91.56 216 ARG A N 1
ATOM 1707 C CA . ARG A 1 216 ? 3.391 2.361 -37.538 1.00 91.56 216 ARG A CA 1
ATOM 1708 C C . ARG A 1 216 ? 2.482 1.501 -36.657 1.00 91.56 216 ARG A C 1
ATOM 1710 O O . ARG A 1 216 ? 2.724 1.428 -35.453 1.00 91.56 216 ARG A O 1
ATOM 1717 N N . ALA A 1 217 ? 1.441 0.891 -37.223 1.00 88.00 217 ALA A N 1
ATOM 1718 C CA . ALA A 1 217 ? 0.525 0.020 -36.491 1.00 88.00 217 ALA A CA 1
ATOM 1719 C C . ALA A 1 217 ? 1.240 -1.249 -36.004 1.00 88.00 217 ALA A C 1
ATOM 1721 O O . ALA A 1 217 ? 1.234 -1.509 -34.804 1.00 88.00 217 ALA A O 1
ATOM 1722 N N . ALA A 1 218 ? 1.985 -1.929 -36.883 1.00 86.31 218 ALA A N 1
ATOM 1723 C CA . ALA A 1 218 ? 2.771 -3.108 -36.513 1.00 86.31 218 ALA A CA 1
ATOM 1724 C C . ALA A 1 218 ? 3.817 -2.809 -35.426 1.00 86.31 218 ALA A C 1
ATOM 1726 O O . ALA A 1 218 ? 4.035 -3.608 -34.515 1.00 86.31 218 ALA A O 1
ATOM 1727 N N . LEU A 1 219 ? 4.429 -1.619 -35.454 1.00 84.94 219 LEU A N 1
ATOM 1728 C CA . LEU A 1 219 ? 5.305 -1.195 -34.362 1.00 84.94 219 LEU A CA 1
ATOM 1729 C C . LEU A 1 219 ? 4.548 -0.958 -33.051 1.00 84.94 219 LEU A C 1
ATOM 1731 O O . LEU A 1 219 ? 5.100 -1.247 -31.994 1.00 84.94 219 LEU A O 1
ATOM 1735 N N . LYS A 1 220 ? 3.322 -0.423 -33.085 1.00 81.31 220 LYS A N 1
ATOM 1736 C CA . LYS A 1 220 ? 2.501 -0.165 -31.885 1.00 81.31 220 LYS A CA 1
ATOM 1737 C C . LYS A 1 220 ? 1.959 -1.442 -31.243 1.00 81.31 220 LYS A C 1
ATOM 1739 O O . LYS A 1 220 ? 1.731 -1.440 -30.034 1.00 81.31 220 LYS A O 1
ATOM 1744 N N . ASP A 1 221 ? 1.805 -2.513 -32.015 1.00 78.19 221 ASP A N 1
ATOM 1745 C CA . ASP A 1 221 ? 1.418 -3.829 -31.490 1.00 78.19 221 ASP A CA 1
ATOM 1746 C C . ASP A 1 221 ? 2.510 -4.434 -30.599 1.00 78.19 221 ASP A C 1
ATOM 1748 O O . ASP A 1 221 ? 2.236 -5.230 -29.701 1.00 78.19 221 ASP A O 1
ATOM 1752 N N . ILE A 1 222 ? 3.759 -4.017 -30.814 1.00 72.00 222 ILE A N 1
ATOM 1753 C CA . ILE A 1 222 ? 4.938 -4.550 -30.129 1.00 72.00 222 ILE A CA 1
ATOM 1754 C C . ILE A 1 222 ? 5.487 -3.546 -29.107 1.00 72.00 222 ILE A C 1
ATOM 1756 O O . ILE A 1 222 ? 5.858 -3.902 -27.984 1.00 72.00 222 ILE A O 1
ATOM 1760 N N . TYR A 1 223 ? 5.544 -2.271 -29.480 1.00 74.00 223 TYR A N 1
ATOM 1761 C CA . TYR A 1 223 ? 6.241 -1.215 -28.760 1.00 74.00 223 TYR A CA 1
ATOM 1762 C C . TYR A 1 223 ? 5.294 -0.117 -28.273 1.00 74.00 223 TYR A C 1
ATOM 1764 O O . TYR A 1 223 ? 4.264 0.183 -28.868 1.00 74.00 223 TYR A O 1
ATOM 1772 N N . SER A 1 224 ? 5.673 0.553 -27.180 1.00 62.97 224 SER A N 1
ATOM 1773 C CA . SER A 1 224 ? 4.912 1.701 -26.681 1.00 62.97 224 SER A CA 1
ATOM 1774 C C . SER A 1 224 ? 4.955 2.877 -27.670 1.00 62.97 224 SER A C 1
ATOM 1776 O O . SER A 1 224 ? 5.976 3.063 -28.338 1.00 62.97 224 SER A O 1
ATOM 1778 N N . PRO A 1 225 ? 3.921 3.743 -27.722 1.00 71.94 225 PRO A N 1
ATOM 1779 C CA . PRO A 1 225 ? 3.865 4.868 -28.663 1.00 71.94 225 PRO A CA 1
ATOM 1780 C C . PRO A 1 225 ? 5.110 5.769 -28.653 1.00 71.94 225 PRO A C 1
ATOM 1782 O O . PRO A 1 225 ? 5.557 6.229 -29.701 1.00 71.94 225 PRO A O 1
ATOM 1785 N N . SER A 1 226 ? 5.706 5.982 -27.479 1.00 58.12 226 SER A N 1
ATOM 1786 C CA . SER A 1 226 ? 6.925 6.778 -27.303 1.00 58.12 226 SER A CA 1
ATOM 1787 C C . SER A 1 226 ? 8.157 6.099 -27.891 1.00 58.12 226 SER A C 1
ATOM 1789 O O . SER A 1 226 ? 9.012 6.763 -28.465 1.00 58.12 226 SER A O 1
ATOM 1791 N N . TYR A 1 227 ? 8.255 4.774 -27.759 1.00 73.00 227 TYR A N 1
ATOM 1792 C CA . TYR A 1 227 ? 9.357 4.021 -28.346 1.00 73.00 227 TYR A CA 1
ATOM 1793 C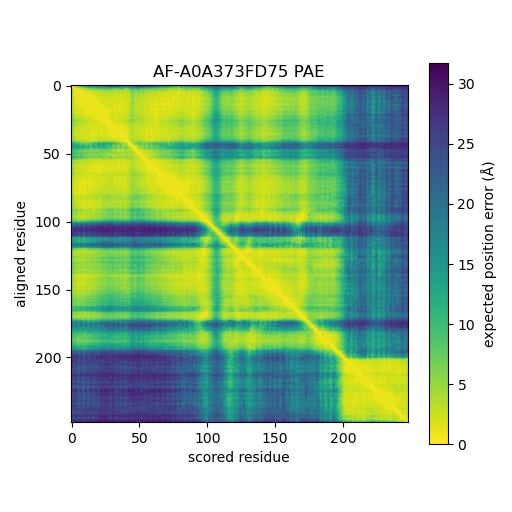 C . TYR A 1 227 ? 9.206 3.930 -29.862 1.00 73.00 227 TYR A C 1
ATOM 1795 O O . TYR A 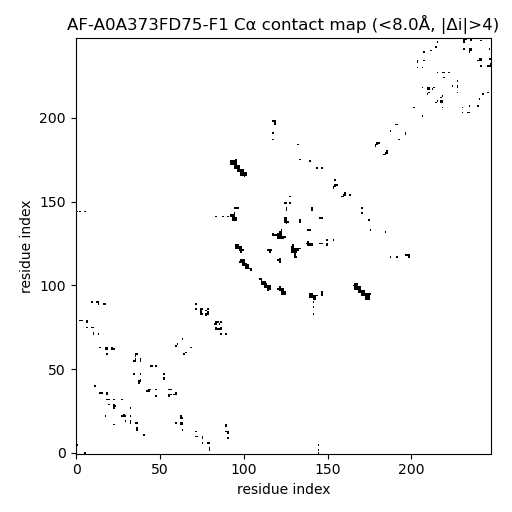1 227 ? 10.189 4.110 -30.566 1.00 73.00 227 TYR A O 1
ATOM 1803 N N . VAL A 1 228 ? 7.976 3.773 -30.364 1.00 83.38 228 VAL A N 1
ATOM 1804 C CA . VAL A 1 228 ? 7.676 3.890 -31.797 1.00 83.38 228 VAL A CA 1
ATOM 1805 C C . VAL A 1 228 ? 8.129 5.247 -32.329 1.00 83.38 228 VAL A C 1
ATOM 1807 O O . VAL A 1 228 ? 8.839 5.299 -33.320 1.00 83.38 228 VAL A O 1
ATOM 1810 N N . PHE A 1 229 ? 7.817 6.346 -31.638 1.00 81.38 229 PHE A N 1
ATOM 1811 C CA . PHE A 1 229 ? 8.293 7.678 -32.026 1.00 81.38 229 PHE A CA 1
ATOM 1812 C C . PHE A 1 229 ? 9.830 7.777 -32.069 1.00 81.38 229 PHE A C 1
ATOM 1814 O O . PHE A 1 229 ? 10.389 8.310 -33.024 1.00 81.38 229 PHE A O 1
ATOM 1821 N N . VAL A 1 230 ? 10.530 7.224 -31.071 1.00 82.94 230 VAL A N 1
ATOM 1822 C CA . VAL A 1 230 ? 12.003 7.163 -31.070 1.00 82.94 230 VAL A CA 1
ATOM 1823 C C . VAL A 1 230 ? 12.533 6.310 -32.225 1.00 82.94 230 VAL A C 1
ATOM 1825 O O . VAL A 1 230 ? 13.513 6.703 -32.853 1.00 82.94 230 VAL A O 1
ATOM 1828 N N . LEU A 1 231 ? 11.901 5.172 -32.523 1.00 89.50 231 LEU A N 1
ATOM 1829 C CA . LEU A 1 231 ? 12.264 4.315 -33.652 1.00 89.50 231 LEU A CA 1
ATOM 1830 C C . LEU A 1 231 ? 12.097 5.053 -34.980 1.00 89.50 231 LEU A C 1
ATOM 1832 O O . LEU A 1 231 ? 13.036 5.052 -35.762 1.00 89.50 231 LEU A O 1
ATOM 1836 N N . LEU A 1 232 ? 10.986 5.765 -35.194 1.00 93.19 232 LEU A N 1
ATOM 1837 C CA . LEU A 1 232 ? 10.771 6.563 -36.407 1.00 93.19 232 LEU A CA 1
ATOM 1838 C C . LEU A 1 232 ? 11.859 7.633 -36.586 1.00 93.19 232 LEU A C 1
ATOM 1840 O O . LEU A 1 232 ? 12.430 7.752 -37.666 1.00 93.19 232 LEU A O 1
ATOM 1844 N N . ARG A 1 233 ? 12.243 8.347 -35.516 1.00 90.31 233 ARG A N 1
ATOM 1845 C CA . ARG A 1 233 ? 13.369 9.302 -35.581 1.00 90.31 233 ARG A CA 1
ATOM 1846 C C . ARG A 1 233 ? 14.696 8.613 -35.885 1.00 90.31 233 ARG A C 1
ATOM 1848 O O . ARG A 1 233 ? 15.501 9.154 -36.634 1.00 90.31 233 ARG A O 1
ATOM 1855 N N . LYS A 1 234 ? 14.936 7.427 -35.320 1.00 90.00 234 LYS A N 1
ATOM 1856 C CA . LYS A 1 234 ? 16.138 6.640 -35.626 1.00 90.00 234 LYS A CA 1
ATOM 1857 C C . LYS A 1 234 ? 16.134 6.147 -37.069 1.00 90.00 234 LYS A C 1
ATOM 1859 O O . LYS A 1 234 ? 17.185 6.186 -37.693 1.00 90.00 234 LYS A O 1
ATOM 1864 N N . PHE A 1 235 ? 14.991 5.732 -37.607 1.00 95.75 235 PHE A N 1
ATOM 1865 C CA . PHE A 1 235 ? 14.858 5.340 -39.007 1.00 95.75 235 PHE A CA 1
ATOM 1866 C C . PHE A 1 235 ? 15.187 6.515 -39.923 1.00 95.75 235 PHE A C 1
ATOM 1868 O O . PHE A 1 235 ? 16.094 6.394 -40.740 1.00 95.75 235 PHE A O 1
ATOM 1875 N N . ALA A 1 236 ? 14.563 7.675 -39.695 1.00 91.50 236 ALA A N 1
ATOM 1876 C CA . ALA A 1 236 ? 14.848 8.897 -40.444 1.00 91.50 236 ALA A CA 1
ATOM 1877 C C . ALA A 1 236 ? 16.333 9.290 -40.370 1.00 91.50 236 ALA A C 1
ATOM 1879 O O . ALA A 1 236 ? 16.966 9.534 -41.393 1.00 91.50 236 ALA A O 1
ATOM 1880 N N . HIS A 1 237 ? 16.914 9.287 -39.165 1.00 91.69 237 HIS A N 1
ATOM 1881 C CA . HIS A 1 237 ? 18.323 9.624 -38.951 1.00 91.69 237 HIS A CA 1
ATOM 1882 C C . HIS A 1 237 ? 19.291 8.676 -39.674 1.00 91.69 237 HIS A C 1
ATOM 1884 O O . HIS A 1 237 ? 20.365 9.101 -40.085 1.00 91.69 237 HIS A O 1
ATOM 1890 N N . ASN A 1 238 ? 18.912 7.407 -39.846 1.00 92.19 238 ASN A N 1
ATOM 1891 C CA . ASN A 1 238 ? 19.717 6.399 -40.540 1.00 92.19 238 ASN A CA 1
ATOM 1892 C C . ASN A 1 238 ? 19.313 6.227 -42.018 1.00 92.19 238 ASN A C 1
ATOM 1894 O O . ASN A 1 238 ? 19.715 5.252 -42.645 1.00 92.19 238 ASN A O 1
ATOM 1898 N N . GLY A 1 239 ? 18.511 7.141 -42.577 1.00 92.12 239 GLY A N 1
ATOM 1899 C CA . GLY A 1 239 ? 18.101 7.104 -43.986 1.00 92.12 239 GLY A CA 1
ATOM 1900 C C . GLY A 1 239 ? 17.169 5.944 -44.351 1.00 92.12 239 GLY A C 1
ATOM 1901 O O . GLY A 1 239 ? 17.034 5.613 -45.526 1.00 92.12 239 GLY A O 1
ATOM 1902 N N . LEU A 1 240 ? 16.531 5.313 -43.363 1.00 93.12 240 LEU A N 1
ATOM 1903 C CA . LEU A 1 240 ? 15.607 4.206 -43.581 1.00 93.12 240 LEU A CA 1
ATOM 1904 C C . LEU A 1 240 ? 14.236 4.727 -44.030 1.00 93.12 240 LEU A C 1
ATOM 1906 O O . LEU A 1 240 ? 13.765 5.773 -43.579 1.00 93.12 240 LEU A O 1
ATOM 1910 N N . GLN A 1 241 ? 13.590 3.988 -44.933 1.00 92.94 241 GLN A N 1
ATOM 1911 C CA . GLN A 1 241 ? 12.366 4.435 -45.596 1.00 92.94 241 GLN A CA 1
ATOM 1912 C C . GLN A 1 241 ? 11.188 4.554 -44.616 1.00 92.94 241 GLN A C 1
ATOM 1914 O O . GLN A 1 241 ? 10.893 3.625 -43.863 1.00 92.94 241 GLN A O 1
ATOM 1919 N N . LEU A 1 242 ? 10.499 5.695 -44.666 1.00 92.69 242 LEU A N 1
ATOM 1920 C CA . LEU A 1 242 ? 9.321 6.014 -43.858 1.00 92.69 242 LEU A CA 1
ATOM 1921 C C . LEU A 1 242 ? 8.150 6.426 -44.751 1.00 92.69 242 LEU A C 1
ATOM 1923 O O . LEU A 1 242 ? 8.356 7.086 -45.777 1.00 92.69 242 LEU A O 1
ATOM 1927 N N . ALA A 1 243 ? 6.931 6.079 -44.335 1.00 91.06 243 ALA A N 1
ATOM 1928 C CA . ALA A 1 243 ? 5.709 6.615 -44.925 1.00 91.06 243 ALA A CA 1
ATOM 1929 C C . ALA A 1 243 ? 5.665 8.141 -44.747 1.00 91.06 243 ALA A C 1
ATOM 1931 O O . ALA A 1 243 ? 6.264 8.687 -43.817 1.00 91.06 243 ALA A O 1
ATOM 1932 N N . GLN A 1 244 ? 4.992 8.848 -45.655 1.00 87.88 244 GLN A N 1
ATOM 1933 C CA . GLN A 1 244 ? 5.039 10.311 -45.699 1.00 87.88 244 GLN A CA 1
ATOM 1934 C C . GLN A 1 244 ? 4.490 10.945 -44.411 1.00 87.88 244 GLN A C 1
ATOM 1936 O O . GLN A 1 244 ? 5.028 11.943 -43.943 1.00 87.88 244 GLN A O 1
ATOM 1941 N N . GLU A 1 245 ? 3.472 10.329 -43.819 1.00 88.75 245 GLU A N 1
ATOM 1942 C CA . GLU A 1 245 ? 2.828 10.719 -42.564 1.00 88.75 245 GLU A CA 1
ATOM 1943 C C . GLU A 1 245 ? 3.686 10.493 -41.306 1.00 88.75 245 GLU A C 1
ATOM 1945 O O . GLU A 1 245 ? 3.386 11.047 -40.248 1.00 88.75 245 GLU A O 1
ATOM 1950 N N . ASP A 1 246 ? 4.750 9.693 -41.408 1.00 86.69 246 ASP A N 1
ATOM 1951 C CA . ASP A 1 246 ? 5.641 9.336 -40.298 1.00 86.69 246 ASP A CA 1
ATOM 1952 C C . ASP A 1 246 ? 7.033 9.977 -40.417 1.00 86.69 246 ASP A C 1
ATOM 1954 O O . ASP A 1 246 ? 7.902 9.733 -39.574 1.00 86.69 246 ASP A O 1
ATOM 1958 N N . LYS A 1 247 ? 7.259 10.804 -41.446 1.00 80.00 247 LYS A N 1
ATOM 1959 C CA . LYS A 1 247 ? 8.451 11.651 -41.556 1.00 80.00 247 LYS A CA 1
ATOM 1960 C C . LYS A 1 247 ? 8.313 12.807 -40.559 1.00 80.00 247 LYS A C 1
ATOM 1962 O O . LYS A 1 247 ? 7.429 13.647 -40.705 1.00 80.00 247 LYS A O 1
ATOM 1967 N N . ILE A 1 248 ? 9.160 12.796 -39.528 1.00 65.38 248 ILE A N 1
ATOM 1968 C CA . ILE A 1 248 ? 9.181 13.750 -38.402 1.00 65.38 248 ILE A CA 1
ATOM 1969 C C . ILE A 1 248 ? 10.403 14.651 -38.520 1.00 65.38 248 ILE A C 1
ATOM 1971 O O . ILE A 1 248 ? 11.498 14.092 -38.759 1.00 65.38 248 ILE A O 1
#

Radius of gyration: 26.01 Å; Cα contacts (8 Å, |Δi|>4): 276; chains: 1; bounding box: 52×42×79 Å

Foldseek 3Di:
DPLVVVLVVLLLLLLLVLLVVLCVVVVHDPVLSVVLSCCVVPVDLVPDDPVCRVPSVVVSCSSQPPVNNVLSVVCSVVVVVVDNPSSLVSAPAWKWKAKWAQDPDPPPDDRDTGQDDLVAQGTAALVGGDSAADPDSNRTDRDDVSVVVSLVVRCPDPNNVVSVVGIDIDMDMRDDPVVCVPPVNVVCVVQPPPDPDDLPPDDLVRLLVLCVVPNLVSNVVRDPPVVSLVSLVVCVVVVHDHDPVSND